Protein AF-A0A925TQD3-F1 (afdb_monomer)

Foldseek 3Di:
DDDDDDDDDDPDPPDDPPPPPPPDDDPPPDPPCPPFDKDWDAQACLLDDDPVCCVVLNPAQSVQNGDTDIAGADDQCPPLVHWAWDDWDDDLWKTKIWTQHPVRFIKMKIFLQTQFNLVVDDPVPSPHVVSSSRSSCSSNDRSCLLQVLQVVCVVLVAQDWHWGWYAHCDQVSNPVCSVRHRGTIIMTTDAAQDPDLVRGRVSDNGDDFQVVLVVVVVVDVPDDDPVSNVVSVVVSCVVSVPPPDDRD

Structure (mmCIF, N/CA/C/O backbone):
data_AF-A0A925TQD3-F1
#
_entry.id   AF-A0A925TQD3-F1
#
loop_
_atom_site.group_PDB
_atom_site.id
_atom_site.type_symbol
_atom_site.label_atom_id
_atom_site.label_alt_id
_atom_site.label_comp_id
_atom_site.label_asym_id
_atom_site.label_entity_id
_atom_site.label_seq_id
_atom_site.pdbx_PDB_ins_code
_atom_site.Cartn_x
_atom_site.Cartn_y
_atom_site.Cartn_z
_atom_site.occupancy
_atom_site.B_iso_or_equiv
_atom_site.auth_seq_id
_atom_site.auth_comp_id
_atom_site.auth_asym_id
_atom_site.auth_atom_id
_atom_site.pdbx_PDB_model_num
ATOM 1 N N . MET A 1 1 ? -72.327 -46.879 20.239 1.00 41.03 1 MET A N 1
ATOM 2 C CA . MET A 1 1 ? -71.526 -46.323 19.126 1.00 41.03 1 MET A CA 1
ATOM 3 C C . MET A 1 1 ? -71.110 -44.908 19.506 1.00 41.03 1 MET A C 1
ATOM 5 O O . MET A 1 1 ? -71.926 -44.002 19.420 1.00 41.03 1 MET A O 1
ATOM 9 N N . HIS A 1 2 ? -69.895 -44.740 20.031 1.00 32.59 2 HIS A N 1
ATOM 10 C CA . HIS A 1 2 ? -69.376 -43.447 20.485 1.00 32.59 2 HIS A CA 1
ATOM 11 C C . HIS A 1 2 ? -68.749 -42.716 19.293 1.00 32.59 2 HIS A C 1
ATOM 13 O O . HIS A 1 2 ? -67.758 -43.182 18.737 1.00 32.59 2 HIS A O 1
ATOM 19 N N . ARG A 1 3 ? -69.356 -41.604 18.867 1.00 33.25 3 ARG A N 1
ATOM 20 C CA . ARG A 1 3 ? -68.800 -40.716 17.840 1.00 33.25 3 ARG A CA 1
ATOM 21 C C . ARG A 1 3 ? -67.952 -39.647 18.527 1.00 33.25 3 ARG A C 1
ATOM 23 O O . ARG A 1 3 ? -68.485 -38.813 19.249 1.00 33.25 3 ARG A O 1
ATOM 30 N N . PHE A 1 4 ? -66.642 -39.706 18.304 1.00 29.48 4 PHE A N 1
ATOM 31 C CA . PHE A 1 4 ? -65.695 -38.652 18.658 1.00 29.48 4 PHE A CA 1
ATOM 32 C C . PHE A 1 4 ? -65.896 -37.448 17.730 1.00 29.48 4 PHE A C 1
ATOM 34 O O . PHE A 1 4 ? -65.895 -37.599 16.509 1.00 29.48 4 PHE A O 1
ATOM 41 N N . LEU A 1 5 ? -66.056 -36.260 18.313 1.00 28.20 5 LEU A N 1
ATOM 42 C CA . LEU A 1 5 ? -65.989 -34.981 17.612 1.00 28.20 5 LEU A CA 1
ATOM 43 C C . LEU A 1 5 ? -64.565 -34.437 17.799 1.00 28.20 5 LEU A C 1
ATOM 45 O O . LEU A 1 5 ? -64.197 -34.020 18.895 1.00 28.20 5 LEU A O 1
ATOM 49 N N . ILE A 1 6 ? -63.752 -34.492 16.745 1.00 32.09 6 ILE A N 1
ATOM 50 C CA . ILE A 1 6 ? -62.436 -33.845 16.688 1.00 32.09 6 ILE A CA 1
ATOM 51 C C . ILE A 1 6 ? -62.672 -32.413 16.205 1.00 32.09 6 ILE A C 1
ATOM 53 O O . ILE A 1 6 ? -63.078 -32.203 15.064 1.00 32.09 6 ILE A O 1
ATOM 57 N N . VAL A 1 7 ? -62.440 -31.430 17.075 1.00 31.30 7 VAL A N 1
ATOM 58 C CA . VAL A 1 7 ? -62.392 -30.016 16.686 1.00 31.30 7 VAL A CA 1
ATOM 59 C C . VAL A 1 7 ? -60.977 -29.721 16.199 1.00 31.30 7 VAL A C 1
ATOM 61 O O . VAL A 1 7 ? -60.029 -29.681 16.980 1.00 31.30 7 VAL A O 1
ATOM 64 N N . LEU A 1 8 ? -60.842 -29.561 14.884 1.00 29.77 8 LEU A N 1
ATOM 65 C CA . LEU A 1 8 ? -59.620 -29.133 14.216 1.00 29.77 8 LEU A CA 1
ATOM 66 C C . LEU A 1 8 ? -59.496 -27.608 14.376 1.00 29.77 8 LEU A C 1
ATOM 68 O O . LEU A 1 8 ? -60.266 -26.853 13.785 1.00 29.77 8 LEU A O 1
ATOM 72 N N . ALA A 1 9 ? -58.551 -27.147 15.195 1.00 30.27 9 ALA A N 1
ATOM 73 C CA . ALA A 1 9 ? -58.217 -25.731 15.295 1.00 30.27 9 ALA A CA 1
ATOM 74 C C . ALA A 1 9 ? -57.416 -25.305 14.050 1.00 30.27 9 ALA A C 1
ATOM 76 O O . ALA A 1 9 ? -56.210 -25.530 13.959 1.00 30.27 9 ALA A O 1
ATOM 77 N N . CYS A 1 10 ? -58.096 -24.702 13.074 1.00 29.98 10 CYS A N 1
ATOM 78 C CA . CYS A 1 10 ? -57.466 -23.976 11.973 1.00 29.98 10 CYS A CA 1
ATOM 79 C C . CYS A 1 10 ? -56.829 -22.684 12.510 1.00 29.98 10 CYS A C 1
ATOM 81 O O . CYS A 1 10 ? -57.502 -21.661 12.619 1.00 29.98 10 CYS A O 1
ATOM 83 N N . LEU A 1 11 ? -55.528 -22.710 12.819 1.00 31.97 11 LEU A N 1
ATOM 84 C CA . LEU A 1 11 ? -54.735 -21.482 12.900 1.00 31.97 11 LEU A CA 1
ATOM 85 C C . LEU A 1 11 ? -54.413 -21.029 11.472 1.00 31.97 11 LEU A C 1
ATOM 87 O O . LEU A 1 11 ? -53.533 -21.569 10.804 1.00 31.97 11 LEU A O 1
ATOM 91 N N . THR A 1 12 ? -55.152 -20.038 10.989 1.00 32.41 12 THR A N 1
ATOM 92 C CA . THR A 1 12 ? -54.802 -19.303 9.776 1.00 32.41 12 THR A CA 1
ATOM 93 C C . THR A 1 12 ? -53.569 -18.448 10.062 1.00 32.41 12 THR A C 1
ATOM 95 O O . THR A 1 12 ? -53.653 -17.475 10.812 1.00 32.41 12 THR A O 1
ATOM 98 N N . LEU A 1 13 ? -52.425 -18.800 9.468 1.00 34.88 13 LEU A N 1
ATOM 99 C CA . LEU A 1 13 ? -51.262 -17.917 9.384 1.00 34.88 13 LEU A CA 1
ATOM 100 C C . LEU A 1 13 ? -51.612 -16.720 8.491 1.00 34.88 13 LEU A C 1
ATOM 102 O O . LEU A 1 13 ? -51.488 -16.775 7.270 1.00 34.88 13 LEU A O 1
ATOM 106 N N . THR A 1 14 ? -52.054 -15.625 9.099 1.00 35.84 14 THR A N 1
ATOM 107 C CA . THR A 1 14 ? -52.040 -14.310 8.461 1.00 35.84 14 THR A CA 1
ATOM 108 C C . THR A 1 14 ? -50.610 -13.784 8.513 1.00 35.84 14 THR A C 1
ATOM 110 O O . THR A 1 14 ? -50.136 -13.356 9.565 1.00 35.84 14 THR A O 1
ATOM 113 N N . SER A 1 15 ? -49.899 -13.842 7.388 1.00 36.47 15 SER A N 1
ATOM 114 C CA . SER A 1 15 ? -48.606 -13.182 7.225 1.00 36.47 15 SER A CA 1
ATOM 115 C C . SER A 1 15 ? -48.807 -11.665 7.248 1.00 36.47 15 SER A C 1
ATOM 117 O O . SER A 1 15 ? -49.225 -11.071 6.253 1.00 36.47 15 SER A O 1
ATOM 119 N N . ALA A 1 16 ? -48.527 -11.035 8.387 1.00 39.31 16 ALA A N 1
ATOM 120 C CA . ALA A 1 16 ? -48.301 -9.598 8.439 1.00 39.31 16 ALA A CA 1
ATOM 121 C C . ALA A 1 16 ? -46.965 -9.286 7.736 1.00 39.31 16 ALA A C 1
ATOM 123 O O . ALA A 1 16 ? -45.987 -10.005 7.964 1.00 39.31 16 ALA A O 1
ATOM 124 N N . PRO A 1 17 ? -46.878 -8.241 6.897 1.00 39.38 17 PRO A N 1
ATOM 125 C CA . PRO A 1 17 ? -45.596 -7.808 6.377 1.00 39.38 17 PRO A CA 1
ATOM 126 C C . PRO A 1 17 ? -44.823 -7.184 7.540 1.00 39.38 17 PRO A C 1
ATOM 128 O O . PRO A 1 17 ? -45.215 -6.152 8.085 1.00 39.38 17 PRO A O 1
ATOM 131 N N . ALA A 1 18 ? -43.734 -7.831 7.950 1.00 38.41 18 ALA A N 1
ATOM 132 C CA . ALA A 1 18 ? -42.758 -7.212 8.827 1.00 38.41 18 ALA A CA 1
ATOM 133 C C . ALA A 1 18 ? -42.147 -6.033 8.062 1.00 38.41 18 ALA A C 1
ATOM 135 O O . ALA A 1 18 ? -41.359 -6.214 7.134 1.00 38.41 18 ALA A O 1
ATOM 136 N N . ALA A 1 19 ? -42.566 -4.823 8.425 1.00 37.66 19 ALA A N 1
ATOM 137 C CA . ALA A 1 19 ? -41.913 -3.596 8.018 1.00 37.66 19 ALA A CA 1
ATOM 138 C C . ALA A 1 19 ? -40.484 -3.622 8.575 1.00 37.66 19 ALA A C 1
ATOM 140 O O . ALA A 1 19 ? -40.241 -3.286 9.733 1.00 37.66 19 ALA A O 1
ATOM 141 N N . ALA A 1 20 ? -39.539 -4.072 7.752 1.00 37.47 20 ALA A N 1
ATOM 142 C CA . ALA A 1 20 ? -38.129 -3.859 7.996 1.00 37.47 20 ALA A CA 1
ATOM 143 C C . ALA A 1 20 ? -37.886 -2.348 7.913 1.00 37.47 20 ALA A C 1
ATOM 145 O O . ALA A 1 20 ? -37.928 -1.754 6.836 1.00 37.47 20 ALA A O 1
ATOM 146 N N . GLN A 1 21 ? -37.669 -1.717 9.065 1.00 36.75 21 GLN A N 1
ATOM 147 C CA . GLN A 1 21 ? -37.045 -0.404 9.125 1.00 36.75 21 GLN A CA 1
ATOM 148 C C . GLN A 1 21 ? -35.608 -0.568 8.625 1.00 36.75 21 GLN A C 1
ATOM 150 O O . GLN A 1 21 ? -34.691 -0.877 9.382 1.00 36.75 21 GLN A O 1
ATOM 155 N N 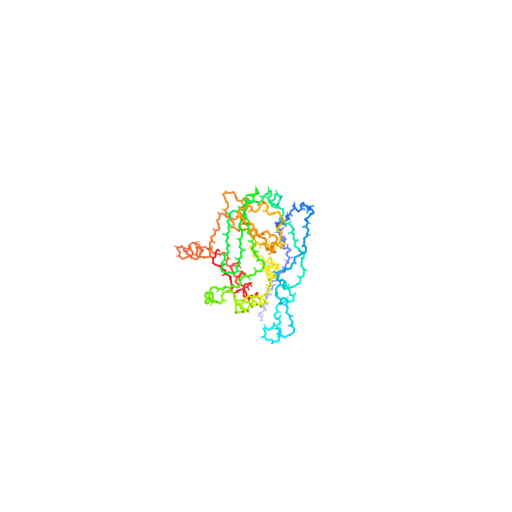. SER A 1 22 ? -35.421 -0.413 7.317 1.00 37.16 22 SER A N 1
ATOM 156 C CA . SER A 1 22 ? -34.110 -0.192 6.725 1.00 37.16 22 SER A CA 1
ATOM 157 C C . SER A 1 22 ? -33.621 1.170 7.204 1.00 37.16 22 SER A C 1
ATOM 159 O O . SER A 1 22 ? -33.984 2.204 6.648 1.00 37.16 22 SER A O 1
ATOM 161 N N . GLY A 1 23 ? -32.832 1.170 8.279 1.00 34.69 23 GLY A N 1
ATOM 162 C CA . GLY A 1 23 ? -32.044 2.325 8.675 1.00 34.69 23 GLY A CA 1
ATOM 163 C C . GLY A 1 23 ? -31.122 2.698 7.521 1.00 34.69 23 GLY A C 1
ATOM 164 O O . GLY A 1 23 ? -30.178 1.976 7.209 1.00 34.69 23 GLY A O 1
ATOM 165 N N . SER A 1 24 ? -31.431 3.810 6.859 1.00 39.53 24 SER A N 1
ATOM 166 C CA . SER A 1 24 ? -30.547 4.465 5.910 1.00 39.53 24 SER A CA 1
ATOM 167 C C . SER A 1 24 ? -29.349 5.023 6.676 1.00 39.53 24 SER A C 1
ATOM 169 O O . SER A 1 24 ? -29.391 6.137 7.196 1.00 39.53 24 SER A O 1
ATOM 171 N N . ILE A 1 25 ? -28.279 4.245 6.767 1.00 43.25 25 ILE A N 1
ATOM 172 C CA . ILE A 1 25 ? -26.958 4.766 7.098 1.00 43.25 25 ILE A CA 1
ATOM 173 C C . ILE A 1 25 ? -26.077 4.479 5.886 1.00 43.25 25 ILE A C 1
ATOM 175 O O . ILE A 1 25 ? -26.132 3.391 5.317 1.00 43.25 25 ILE A O 1
ATOM 179 N N . LEU A 1 26 ? -25.293 5.489 5.502 1.00 42.78 26 LEU A N 1
ATOM 180 C CA . LEU A 1 26 ? -24.418 5.581 4.324 1.00 42.78 26 LEU A CA 1
ATOM 181 C C . LEU A 1 26 ? -25.066 6.155 3.054 1.00 42.78 26 LEU A C 1
ATOM 183 O O . LEU A 1 26 ? -24.879 5.660 1.946 1.00 42.78 26 LEU A O 1
ATOM 187 N N . GLN A 1 27 ? -25.743 7.291 3.209 1.00 34.47 27 GLN A N 1
ATOM 188 C CA . GLN A 1 27 ? -25.719 8.325 2.177 1.00 34.47 27 GLN A CA 1
ATOM 189 C C . GLN A 1 27 ? -24.569 9.283 2.518 1.00 34.47 27 GLN A C 1
ATOM 191 O O . GLN A 1 27 ? -24.777 10.321 3.141 1.00 34.47 27 GLN A O 1
ATOM 196 N N . ASP A 1 28 ? -23.343 8.900 2.152 1.00 37.66 28 ASP A N 1
ATOM 197 C CA . ASP A 1 28 ? -22.184 9.801 2.134 1.00 37.66 28 ASP A CA 1
ATOM 198 C C . ASP A 1 28 ? -22.422 10.870 1.054 1.00 37.66 28 ASP A C 1
ATOM 200 O O . ASP A 1 28 ? -22.061 10.741 -0.118 1.00 37.66 28 ASP A O 1
ATOM 204 N N . SER A 1 29 ? -23.190 11.884 1.441 1.00 44.34 29 SER A N 1
ATOM 205 C CA . SER A 1 29 ? -23.637 12.980 0.594 1.00 44.34 29 SER A CA 1
ATOM 206 C C . SER A 1 29 ? -22.698 14.166 0.762 1.00 44.34 29 SER A C 1
ATOM 208 O O . SER A 1 29 ? -23.111 15.213 1.242 1.00 44.34 29 SER A O 1
ATOM 210 N N . SER A 1 30 ? -21.441 14.024 0.340 1.00 40.25 30 SER A N 1
ATOM 211 C CA . SER A 1 30 ? -20.632 15.165 -0.110 1.00 40.25 30 SER A CA 1
ATOM 212 C C . SER A 1 30 ? -19.412 14.724 -0.917 1.00 40.25 30 SER A C 1
ATOM 214 O O . SER A 1 30 ? -18.282 15.116 -0.633 1.00 40.25 30 SER A O 1
ATOM 216 N N . ARG A 1 31 ? -19.621 13.981 -2.010 1.00 45.53 31 ARG A N 1
ATOM 217 C CA . ARG A 1 31 ? -18.653 14.009 -3.115 1.00 45.53 31 ARG A CA 1
ATOM 218 C C . ARG A 1 31 ? -18.817 15.343 -3.844 1.00 45.53 31 ARG A C 1
ATOM 220 O O . ARG A 1 31 ? -19.423 15.413 -4.910 1.00 45.53 31 ARG A O 1
ATOM 227 N N . ALA A 1 32 ? -18.316 16.422 -3.240 1.00 37.25 32 ALA A N 1
ATOM 228 C CA . ALA A 1 32 ? -18.041 17.643 -3.978 1.00 37.25 32 ALA A CA 1
ATOM 229 C C . ALA A 1 32 ? -17.075 17.248 -5.099 1.00 37.25 32 ALA A C 1
ATOM 231 O O . ALA A 1 32 ? -15.952 16.818 -4.841 1.00 37.25 32 ALA A O 1
ATOM 232 N N . ALA A 1 33 ? -17.555 17.291 -6.339 1.00 41.75 33 ALA A N 1
ATOM 233 C CA . ALA A 1 33 ? -16.787 16.931 -7.518 1.00 41.75 33 ALA A CA 1
ATOM 234 C C . ALA A 1 33 ? -15.706 17.993 -7.771 1.00 41.75 33 ALA A C 1
ATOM 236 O O . ALA A 1 33 ? -15.807 18.811 -8.684 1.00 41.75 33 ALA A O 1
ATOM 237 N N . VAL A 1 34 ? -14.651 17.984 -6.956 1.00 48.88 34 VAL A N 1
ATOM 238 C CA . VAL A 1 34 ? -13.354 18.496 -7.381 1.00 48.88 34 VAL A CA 1
ATOM 239 C C . VAL A 1 34 ? -12.984 17.632 -8.576 1.00 48.88 34 VAL A C 1
ATOM 241 O O . VAL A 1 34 ? -12.905 16.411 -8.460 1.00 48.88 34 VAL A O 1
ATOM 244 N N . ARG A 1 35 ? -12.857 18.247 -9.753 1.00 50.16 35 ARG A N 1
ATOM 245 C CA . ARG A 1 35 ? -12.412 17.565 -10.967 1.00 50.16 35 ARG A CA 1
ATOM 246 C C . ARG A 1 35 ? -10.996 17.057 -10.695 1.00 50.16 35 ARG A C 1
ATOM 248 O O . ARG A 1 35 ? -10.041 17.815 -10.856 1.00 50.16 35 ARG A O 1
ATOM 255 N N . SER A 1 36 ? -10.877 15.821 -10.208 1.00 63.78 36 SER A N 1
ATOM 256 C CA . SER A 1 36 ? -9.586 15.213 -9.927 1.00 63.78 36 SER A CA 1
ATOM 257 C C . SER A 1 36 ? -8.829 15.159 -11.246 1.00 63.78 36 SER A C 1
ATOM 259 O O . SER A 1 36 ? -9.327 14.680 -12.269 1.00 63.78 36 SER A O 1
ATOM 261 N N . LYS A 1 37 ? -7.646 15.776 -11.268 1.00 88.75 37 LYS A N 1
ATOM 262 C CA . LYS A 1 37 ? -6.740 15.604 -12.398 1.00 88.75 37 LYS A CA 1
ATOM 263 C C . LYS A 1 37 ? -6.348 14.135 -12.394 1.00 88.75 37 LYS A C 1
ATOM 265 O O . LYS A 1 37 ? -5.978 13.614 -11.350 1.00 88.75 37 LYS A O 1
ATOM 270 N N . THR A 1 38 ? -6.446 13.473 -13.534 1.00 93.38 38 THR A N 1
ATOM 271 C CA . THR A 1 38 ? -5.979 12.095 -13.688 1.00 93.38 38 THR A CA 1
ATOM 272 C C . THR A 1 38 ? -4.679 12.085 -14.473 1.00 93.38 38 THR A C 1
ATOM 274 O O . THR A 1 38 ? -4.498 12.903 -15.377 1.00 93.38 38 THR A O 1
ATOM 277 N N . ALA A 1 39 ? -3.803 11.141 -14.161 1.00 94.00 39 ALA A N 1
ATOM 278 C CA . ALA A 1 39 ? -2.602 10.853 -14.927 1.00 94.00 39 ALA A CA 1
ATOM 279 C C . ALA A 1 39 ? -2.592 9.377 -15.319 1.00 94.00 39 ALA A C 1
ATOM 281 O O . ALA A 1 39 ? -3.045 8.518 -14.563 1.00 94.00 39 ALA A O 1
ATOM 282 N N . THR A 1 40 ? -2.069 9.089 -16.505 1.00 95.06 40 THR A N 1
ATOM 283 C CA . THR A 1 40 ? -1.850 7.712 -16.935 1.00 95.06 40 THR A CA 1
ATOM 284 C C . THR A 1 40 ? -0.565 7.203 -16.302 1.00 95.06 40 THR A C 1
ATOM 286 O O . THR A 1 40 ? 0.494 7.800 -16.486 1.00 95.06 40 THR A O 1
ATOM 289 N N . VAL A 1 41 ? -0.666 6.106 -15.560 1.00 93.12 41 VAL A N 1
ATOM 290 C CA . VAL A 1 41 ? 0.460 5.448 -14.897 1.00 93.12 41 VAL A CA 1
ATOM 291 C C . VAL A 1 41 ? 0.534 3.986 -15.317 1.00 93.12 41 VAL A C 1
ATOM 293 O O . VAL A 1 41 ? -0.474 3.381 -15.677 1.00 93.12 41 VAL A O 1
ATOM 296 N N . VAL A 1 42 ? 1.731 3.416 -15.257 1.00 93.94 42 VAL A N 1
ATOM 297 C CA . VAL A 1 42 ? 1.976 1.987 -15.478 1.00 93.94 42 VAL A CA 1
ATOM 298 C C . VAL A 1 42 ? 2.527 1.430 -14.174 1.00 93.94 42 VAL A C 1
ATOM 300 O O . VAL A 1 42 ? 3.440 2.025 -13.609 1.00 93.94 42 VAL A O 1
ATOM 303 N N . ALA A 1 43 ? 1.940 0.343 -13.667 1.00 91.94 43 ALA A N 1
ATOM 304 C CA . ALA A 1 43 ? 2.286 -0.186 -12.348 1.00 91.94 43 ALA A CA 1
ATOM 305 C C . ALA A 1 43 ? 3.719 -0.733 -12.297 1.00 91.94 43 ALA A C 1
ATOM 307 O O . ALA A 1 43 ? 4.389 -0.519 -11.298 1.00 91.94 43 ALA A O 1
ATOM 308 N N . GLY A 1 44 ? 4.179 -1.388 -13.366 1.00 91.50 44 GLY A N 1
ATOM 309 C CA . GLY A 1 44 ? 5.558 -1.855 -13.496 1.00 91.50 44 GLY A CA 1
ATOM 310 C C . GLY A 1 44 ? 5.912 -2.093 -14.961 1.00 91.50 44 GLY A C 1
ATOM 311 O O . GLY A 1 44 ? 5.705 -3.179 -15.506 1.00 91.50 44 GLY A O 1
ATOM 312 N N . ALA A 1 45 ? 6.392 -1.041 -15.622 1.00 91.44 45 ALA A N 1
ATOM 313 C CA . ALA A 1 45 ? 6.780 -1.080 -17.032 1.00 91.44 45 ALA A CA 1
ATOM 314 C C . ALA A 1 45 ? 7.955 -2.047 -17.282 1.00 91.44 45 ALA A C 1
ATOM 316 O O . ALA A 1 45 ? 8.046 -2.664 -18.339 1.00 91.44 45 ALA A O 1
ATOM 317 N N . GLU A 1 46 ? 8.813 -2.235 -16.282 1.00 90.25 46 GLU A N 1
ATOM 318 C CA . GLU A 1 46 ? 9.948 -3.158 -16.263 1.00 90.25 46 GLU A CA 1
ATOM 319 C C . GLU A 1 46 ? 9.563 -4.636 -16.440 1.00 90.25 46 GLU A C 1
ATOM 321 O O . GLU A 1 46 ? 10.405 -5.454 -16.818 1.00 90.25 46 GLU A O 1
ATOM 326 N N . TYR A 1 47 ? 8.295 -4.996 -16.209 1.00 94.06 47 TYR A N 1
ATOM 327 C CA . TYR A 1 47 ? 7.819 -6.370 -16.367 1.00 94.06 47 TYR A CA 1
ATOM 328 C C . TYR A 1 47 ? 7.480 -6.741 -17.814 1.00 94.06 47 TYR A C 1
ATOM 330 O O . TYR A 1 47 ? 7.143 -7.906 -18.072 1.00 94.06 47 TYR A O 1
ATOM 338 N N . GLU A 1 48 ? 7.600 -5.797 -18.757 1.00 94.50 48 GLU A N 1
ATOM 339 C CA . GLU A 1 48 ? 7.524 -6.084 -20.187 1.00 94.50 48 GLU A CA 1
ATOM 340 C C . GLU A 1 48 ? 8.518 -7.198 -20.554 1.00 94.50 48 GLU A C 1
ATOM 342 O O . GLU A 1 48 ? 9.682 -7.219 -20.143 1.00 94.50 48 GLU A O 1
ATOM 347 N N . ALA A 1 49 ? 8.032 -8.196 -21.290 1.00 94.50 49 ALA A N 1
ATOM 348 C CA . ALA A 1 49 ? 8.785 -9.413 -21.543 1.00 94.50 49 ALA A CA 1
ATOM 349 C C . ALA A 1 49 ? 8.567 -9.920 -22.963 1.00 94.50 49 ALA A C 1
ATOM 351 O O . ALA A 1 49 ? 7.433 -10.094 -23.413 1.00 94.50 49 ALA A O 1
ATOM 352 N N . SER A 1 50 ? 9.670 -10.250 -23.634 1.00 94.62 50 SER A N 1
ATOM 353 C CA . SER A 1 50 ? 9.642 -10.966 -24.906 1.00 94.62 50 SER A CA 1
ATOM 354 C C . SER A 1 50 ? 9.120 -12.396 -24.732 1.00 94.62 50 SER A C 1
ATOM 356 O O . SER A 1 50 ? 9.112 -12.951 -23.631 1.00 94.62 50 SER A O 1
ATOM 358 N N . TRP A 1 51 ? 8.734 -13.032 -25.839 1.00 95.38 51 TRP A N 1
ATOM 359 C CA . TRP A 1 51 ? 8.253 -14.416 -25.832 1.00 95.38 51 TRP A CA 1
ATOM 360 C C . TRP A 1 51 ? 9.277 -15.404 -25.245 1.00 95.38 51 TRP A C 1
ATOM 362 O O . TRP A 1 51 ? 8.884 -16.350 -24.572 1.00 95.38 51 TRP A O 1
ATOM 372 N N . LEU A 1 52 ? 10.583 -15.166 -25.442 1.00 95.25 52 LEU A N 1
ATOM 373 C CA . LEU A 1 52 ? 11.647 -15.983 -24.848 1.00 95.25 52 LEU A CA 1
ATOM 374 C C . LEU A 1 52 ? 11.660 -15.848 -23.324 1.00 95.25 52 LEU A C 1
ATOM 376 O O . LEU A 1 52 ? 11.699 -16.854 -22.622 1.00 95.25 52 LEU A O 1
ATOM 380 N N . LYS A 1 53 ? 11.579 -14.617 -22.803 1.00 93.56 53 LYS A N 1
ATOM 381 C CA . LYS A 1 53 ? 11.527 -14.375 -21.354 1.00 93.56 53 LYS A CA 1
ATOM 382 C C . LYS A 1 53 ? 10.283 -15.027 -20.743 1.00 93.56 53 LYS A C 1
ATOM 384 O O . LYS A 1 53 ? 10.396 -15.688 -19.720 1.00 93.56 53 LYS A O 1
ATOM 389 N N . GLN A 1 54 ? 9.131 -14.935 -21.408 1.00 94.06 54 GLN A N 1
ATOM 390 C CA . GLN A 1 54 ? 7.898 -15.593 -20.961 1.00 94.06 54 GLN A CA 1
ATOM 391 C C . GLN A 1 54 ? 7.953 -17.126 -21.059 1.00 94.06 54 GLN A C 1
ATOM 393 O O . GLN A 1 54 ? 7.333 -17.803 -20.243 1.00 94.06 54 GLN A O 1
ATOM 398 N N . LEU A 1 55 ? 8.693 -17.689 -22.021 1.00 95.38 55 LEU A N 1
ATOM 399 C CA . LEU A 1 55 ? 8.878 -19.138 -22.136 1.00 95.38 55 LEU A CA 1
ATOM 400 C C . LEU A 1 55 ? 9.661 -19.704 -20.943 1.00 95.38 55 LEU A C 1
ATOM 402 O O . LEU A 1 55 ? 9.309 -20.767 -20.440 1.00 95.38 55 LEU A O 1
ATOM 406 N N . PHE A 1 56 ? 10.702 -19.000 -20.487 1.00 94.31 56 PHE A N 1
ATOM 407 C CA . PHE A 1 56 ? 11.549 -19.461 -19.382 1.00 94.31 56 PHE A CA 1
ATOM 408 C C . PHE A 1 56 ? 11.051 -19.030 -17.997 1.00 94.31 56 PHE A C 1
ATOM 410 O O . PHE A 1 56 ? 11.151 -19.810 -17.055 1.00 94.31 56 PHE A O 1
ATOM 417 N N . LEU A 1 57 ? 10.520 -17.811 -17.867 1.00 93.62 57 LEU A N 1
ATOM 418 C CA . LEU A 1 57 ? 10.108 -17.208 -16.591 1.00 93.62 57 LEU A CA 1
ATOM 419 C C . LEU A 1 57 ? 8.590 -17.082 -16.441 1.00 93.62 57 LEU A C 1
ATOM 421 O O . LEU A 1 57 ? 8.133 -16.473 -15.488 1.00 93.62 57 LEU A O 1
ATOM 425 N N . GLY A 1 58 ? 7.801 -17.612 -17.375 1.00 94.56 58 GLY A N 1
ATOM 426 C CA . GLY A 1 58 ? 6.342 -17.564 -17.324 1.00 94.56 58 GLY A CA 1
ATOM 427 C C . GLY A 1 58 ? 5.722 -16.248 -17.812 1.00 94.56 58 GLY A C 1
ATOM 428 O O . GLY A 1 58 ? 6.298 -15.156 -17.733 1.00 94.56 58 GLY A O 1
ATOM 429 N N . ALA A 1 59 ? 4.493 -16.359 -18.325 1.00 93.69 59 ALA A N 1
ATOM 430 C CA . ALA A 1 59 ? 3.702 -15.213 -18.779 1.00 93.69 59 ALA A CA 1
ATOM 431 C C . ALA A 1 59 ? 3.167 -14.365 -17.608 1.00 93.69 59 ALA A C 1
ATOM 433 O O . ALA A 1 59 ? 3.174 -13.138 -17.688 1.00 93.69 59 ALA A O 1
ATOM 434 N N . HIS A 1 60 ? 2.753 -15.022 -16.517 1.00 95.38 60 HIS A N 1
ATOM 435 C CA . HIS A 1 60 ? 2.262 -14.402 -15.278 1.00 95.38 60 HIS A CA 1
ATOM 436 C C . HIS A 1 60 ? 1.251 -13.258 -15.514 1.00 95.38 60 HIS A C 1
ATOM 438 O O . HIS A 1 60 ? 0.461 -13.325 -16.454 1.00 95.38 60 HIS A O 1
ATOM 444 N N . TRP A 1 61 ? 1.233 -12.230 -14.659 1.00 94.44 61 TRP A N 1
ATOM 445 C CA . TRP A 1 61 ? 0.335 -11.073 -14.774 1.00 94.44 61 TRP A CA 1
ATOM 446 C C . TRP A 1 61 ? 0.993 -9.883 -15.474 1.00 94.44 61 TRP A C 1
ATOM 448 O O . TRP A 1 61 ? 0.560 -8.743 -15.301 1.00 94.44 61 TRP A O 1
ATOM 458 N N . ARG A 1 62 ? 2.058 -10.116 -16.251 1.00 94.69 62 ARG A N 1
ATOM 459 C CA . ARG A 1 62 ? 2.859 -9.053 -16.881 1.00 94.69 62 ARG A CA 1
ATOM 460 C C . ARG A 1 62 ? 2.008 -8.086 -17.693 1.00 94.69 62 ARG A C 1
ATOM 462 O O . ARG A 1 62 ? 2.229 -6.887 -17.634 1.00 94.69 62 ARG A O 1
ATOM 469 N N . ASN A 1 63 ? 0.989 -8.602 -18.379 1.00 94.50 63 ASN A N 1
ATOM 470 C CA . ASN A 1 63 ? 0.029 -7.785 -19.111 1.00 94.50 63 ASN A CA 1
ATOM 471 C C . ASN A 1 63 ? -0.665 -6.747 -18.214 1.00 94.50 63 ASN A C 1
ATOM 473 O O . ASN A 1 63 ? -0.795 -5.600 -18.625 1.00 94.50 63 ASN A O 1
ATOM 477 N N . LEU A 1 64 ? -1.088 -7.113 -16.999 1.00 94.00 64 LEU A N 1
ATOM 478 C CA . LEU A 1 64 ? -1.686 -6.168 -16.053 1.00 94.00 64 LEU A CA 1
ATOM 479 C C . LEU A 1 64 ? -0.654 -5.179 -15.514 1.00 94.00 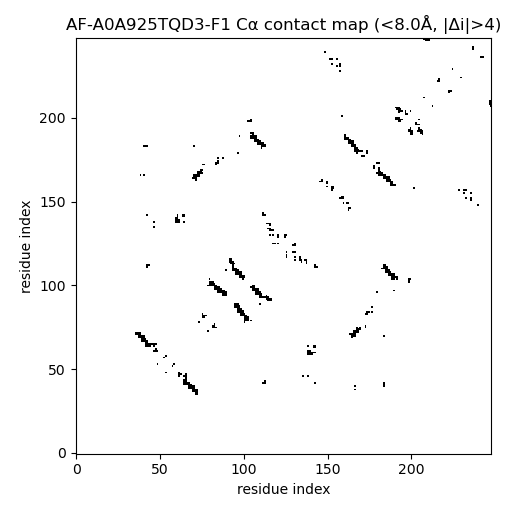64 LEU A C 1
ATOM 481 O O . LEU A 1 64 ? -0.969 -4.003 -15.373 1.00 94.00 64 LEU A O 1
ATOM 485 N N . TRP A 1 65 ? 0.570 -5.638 -15.254 1.00 94.75 65 TRP A N 1
ATOM 486 C CA . TRP A 1 65 ? 1.666 -4.784 -14.795 1.00 94.75 65 TRP A CA 1
ATOM 487 C C . TRP A 1 65 ? 2.039 -3.693 -15.804 1.00 94.75 65 TRP A C 1
ATOM 489 O O . TRP A 1 65 ? 2.290 -2.552 -15.411 1.00 94.75 65 TRP A O 1
ATOM 499 N N . THR A 1 66 ? 2.010 -4.023 -17.097 1.00 95.00 66 THR A N 1
ATOM 500 C CA . THR A 1 66 ? 2.337 -3.101 -18.192 1.00 95.00 66 THR A CA 1
ATOM 501 C C . THR A 1 66 ? 1.121 -2.356 -18.749 1.00 95.00 66 THR A C 1
ATOM 503 O O . THR A 1 66 ? 1.277 -1.529 -19.644 1.00 95.00 66 THR A O 1
ATOM 506 N N . THR A 1 67 ? -0.098 -2.639 -18.272 1.00 95.06 67 THR A N 1
ATOM 507 C CA . THR A 1 67 ? -1.309 -1.951 -18.745 1.00 95.06 67 THR A CA 1
ATOM 508 C C . THR A 1 67 ? -1.343 -0.524 -18.192 1.00 95.06 67 THR A C 1
ATOM 510 O O . THR A 1 67 ? -1.344 -0.351 -16.971 1.00 95.06 67 THR A O 1
ATOM 513 N N . PRO A 1 68 ? -1.425 0.513 -19.047 1.00 94.81 68 PRO A N 1
ATOM 514 C CA . PRO A 1 68 ? -1.620 1.878 -18.581 1.00 94.81 68 PRO A CA 1
ATOM 515 C C . PRO A 1 68 ? -2.991 2.035 -17.916 1.00 94.81 68 PRO A C 1
ATOM 517 O O . PRO A 1 68 ? -4.022 1.704 -18.506 1.00 94.81 68 PRO A O 1
ATOM 520 N N . VAL A 1 69 ? -3.011 2.572 -16.699 1.00 92.25 69 VAL A N 1
ATOM 521 C CA . VAL A 1 69 ? -4.230 2.838 -15.926 1.00 92.25 69 VAL A CA 1
ATOM 522 C C . VAL A 1 69 ? -4.319 4.312 -15.555 1.00 92.25 69 VAL A C 1
ATOM 524 O O . VAL A 1 69 ? -3.310 4.999 -15.408 1.00 92.25 69 VAL A O 1
ATOM 527 N N . GLN A 1 70 ? -5.543 4.813 -15.403 1.00 94.12 70 GLN A N 1
ATOM 528 C CA . GLN A 1 70 ? -5.762 6.174 -14.924 1.00 94.12 70 GLN A CA 1
ATOM 529 C C . GLN A 1 70 ? -5.678 6.197 -13.398 1.00 94.12 70 GLN A C 1
ATOM 531 O O . GLN A 1 70 ? -6.473 5.546 -12.722 1.00 94.12 70 GLN A O 1
ATOM 536 N N . ALA A 1 71 ? -4.731 6.967 -12.876 1.00 94.75 71 ALA A N 1
ATOM 537 C CA . ALA A 1 71 ? -4.580 7.265 -11.459 1.00 94.75 71 ALA A CA 1
ATOM 538 C C . ALA A 1 71 ? -5.041 8.692 -11.167 1.00 94.75 71 ALA A C 1
ATOM 540 O O . ALA A 1 71 ? -4.872 9.594 -11.994 1.00 94.75 71 ALA A O 1
ATOM 541 N N . GLU A 1 72 ? -5.590 8.921 -9.978 1.00 95.50 72 GLU A N 1
ATOM 542 C CA . GLU A 1 72 ? -5.857 10.281 -9.519 1.00 95.50 72 GLU A CA 1
ATOM 543 C C . GLU A 1 72 ? -4.539 10.970 -9.147 1.00 95.50 72 GLU A C 1
ATOM 545 O O . GLU A 1 72 ? -3.683 10.410 -8.462 1.00 95.50 72 GLU A O 1
ATOM 550 N N . VAL A 1 73 ? -4.354 12.207 -9.595 1.00 96.50 73 VAL A N 1
ATOM 551 C CA . VAL A 1 73 ? -3.238 13.033 -9.142 1.00 96.50 73 VAL A CA 1
ATOM 552 C C . VAL A 1 73 ? -3.585 13.539 -7.747 1.00 96.50 73 VAL A C 1
ATOM 554 O O . VAL A 1 73 ? -4.470 14.382 -7.588 1.00 96.50 73 VAL A O 1
ATOM 557 N N . LEU A 1 74 ? -2.889 13.015 -6.742 1.00 96.06 74 LEU A N 1
ATOM 558 C CA . LEU A 1 74 ? -3.083 13.376 -5.346 1.00 96.06 74 LEU A CA 1
ATOM 559 C C . LEU A 1 74 ? -2.466 14.750 -5.079 1.00 96.06 74 LEU A C 1
ATOM 561 O O . LEU A 1 74 ? -1.245 14.906 -5.014 1.00 96.06 74 LEU A O 1
ATOM 565 N N . ASP A 1 75 ? -3.328 15.749 -4.914 1.00 94.50 75 ASP A N 1
ATOM 566 C CA . ASP A 1 75 ? -2.933 17.082 -4.474 1.00 94.50 75 ASP A CA 1
ATOM 567 C C . ASP A 1 75 ? -2.903 17.129 -2.941 1.00 94.50 75 ASP A C 1
ATOM 569 O O . ASP A 1 75 ? -3.941 17.236 -2.280 1.00 94.50 75 ASP A O 1
ATOM 573 N N . LEU A 1 76 ? -1.689 17.071 -2.388 1.00 95.31 76 LEU A N 1
ATOM 574 C CA . LEU A 1 76 ? -1.441 17.081 -0.946 1.00 95.31 76 LEU A CA 1
ATOM 575 C C . LEU A 1 76 ? -1.967 18.340 -0.245 1.00 95.31 76 LEU A C 1
ATO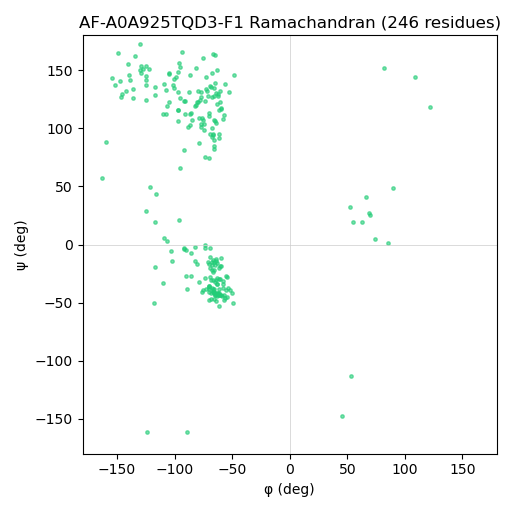M 577 O O . LEU A 1 76 ? -2.135 18.321 0.964 1.00 95.31 76 LEU A O 1
ATOM 581 N N . ARG A 1 77 ? -2.244 19.440 -0.951 1.00 93.81 77 ARG A N 1
ATOM 582 C CA . ARG A 1 77 ? -2.737 20.679 -0.324 1.00 93.81 77 ARG A CA 1
ATOM 583 C C . ARG A 1 77 ? -4.248 20.677 -0.153 1.00 93.81 77 ARG A C 1
ATOM 585 O O . ARG A 1 77 ? -4.756 21.374 0.717 1.00 93.81 77 ARG A O 1
ATOM 592 N N . THR A 1 78 ? -4.960 19.938 -1.001 1.00 93.31 78 THR A N 1
ATOM 593 C CA . THR A 1 78 ? -6.430 19.980 -1.057 1.00 93.31 78 THR A CA 1
ATOM 594 C C . THR A 1 78 ? -7.087 18.704 -0.547 1.00 93.31 78 THR A C 1
ATOM 596 O O . THR A 1 78 ? -8.167 18.769 0.043 1.00 93.31 78 THR A O 1
ATOM 599 N N . PHE A 1 79 ? -6.454 17.545 -0.739 1.00 93.94 79 PHE A N 1
ATOM 600 C CA . PHE A 1 79 ? -7.010 16.274 -0.294 1.00 93.94 79 PHE A CA 1
ATOM 601 C C . PHE A 1 79 ? -7.083 16.225 1.237 1.00 93.94 79 PHE A C 1
ATOM 603 O O . PHE A 1 79 ? -6.124 16.603 1.905 1.00 93.94 79 PHE A O 1
ATOM 610 N N . ALA A 1 80 ? -8.214 15.771 1.791 1.00 92.88 80 ALA A N 1
ATOM 611 C CA . ALA A 1 80 ? -8.446 15.689 3.241 1.00 92.88 80 ALA A CA 1
ATOM 612 C C . ALA A 1 80 ? -8.174 17.011 4.001 1.00 92.88 80 ALA A C 1
ATOM 614 O O . ALA A 1 80 ? -7.710 17.011 5.141 1.00 92.88 80 ALA A O 1
ATOM 615 N N . GLY A 1 81 ? -8.411 18.157 3.344 1.00 92.44 81 GLY A N 1
ATOM 616 C CA . GLY A 1 81 ? -8.115 19.491 3.883 1.00 92.44 81 GLY A CA 1
ATOM 617 C C . GLY A 1 81 ? -6.623 19.858 3.910 1.00 92.44 81 GLY A C 1
ATOM 618 O O . GLY A 1 81 ? -6.269 20.917 4.422 1.00 92.44 81 GLY A O 1
ATOM 619 N N . GLY A 1 82 ? -5.763 18.999 3.363 1.00 94.81 82 GLY A N 1
ATOM 620 C CA . GLY A 1 82 ? -4.310 19.100 3.390 1.00 94.81 82 GLY A CA 1
ATOM 621 C C . GLY A 1 82 ? -3.697 17.864 4.048 1.00 94.81 82 GLY A C 1
ATOM 622 O O . GLY A 1 82 ? -3.944 17.599 5.220 1.00 94.81 82 GLY A O 1
ATOM 623 N N . LEU A 1 83 ? -2.886 17.121 3.300 1.00 96.12 83 LEU A N 1
ATOM 624 C CA . LEU A 1 83 ? -2.101 15.987 3.766 1.00 96.12 83 LEU A CA 1
ATOM 625 C C . LEU A 1 83 ? -0.680 16.427 4.116 1.00 96.12 83 LEU A C 1
ATOM 627 O O . LEU A 1 83 ? 0.048 16.966 3.282 1.00 96.12 83 LEU A O 1
ATOM 631 N N . VAL A 1 84 ? -0.257 16.107 5.334 1.00 96.31 84 VAL A N 1
ATOM 632 C CA . VAL A 1 84 ? 1.120 16.282 5.796 1.00 96.31 84 VAL A CA 1
ATOM 633 C C . VAL A 1 84 ? 1.786 14.909 5.880 1.00 96.31 84 VAL A C 1
ATOM 635 O O . VAL A 1 84 ? 1.303 14.071 6.645 1.00 96.31 84 VAL A O 1
ATOM 638 N N . PRO A 1 85 ? 2.872 14.646 5.130 1.00 96.38 85 PRO A N 1
ATOM 639 C CA . PRO A 1 85 ? 3.650 13.418 5.276 1.00 96.38 85 PRO A CA 1
ATOM 640 C C . PRO A 1 85 ? 4.236 13.311 6.689 1.00 96.38 85 PRO A C 1
ATOM 642 O O . PRO A 1 85 ? 4.831 14.272 7.179 1.00 96.38 85 PRO A O 1
ATOM 645 N N . THR A 1 86 ? 4.099 12.158 7.339 1.00 95.38 86 THR A N 1
ATOM 646 C CA . THR A 1 86 ? 4.544 11.974 8.732 1.00 95.38 86 THR A CA 1
ATOM 647 C C . THR A 1 86 ? 5.633 10.923 8.875 1.00 95.38 86 THR A C 1
ATOM 649 O O . THR A 1 86 ? 6.661 11.184 9.496 1.00 95.38 86 THR A O 1
ATOM 652 N N . GLU A 1 87 ? 5.431 9.739 8.302 1.00 93.81 87 GLU A N 1
ATOM 653 C CA . GLU A 1 87 ? 6.289 8.586 8.563 1.00 93.81 87 GLU A CA 1
ATOM 654 C C . GLU A 1 87 ? 6.439 7.710 7.322 1.00 93.81 87 GLU A C 1
ATOM 656 O O . GLU A 1 87 ? 5.452 7.273 6.726 1.00 93.81 87 GLU A O 1
ATOM 661 N N . ARG A 1 88 ? 7.690 7.393 6.976 1.00 93.56 88 ARG A N 1
ATOM 662 C CA . ARG A 1 88 ? 7.997 6.323 6.027 1.00 93.56 88 ARG A CA 1
ATOM 663 C C . ARG A 1 88 ? 7.852 4.981 6.732 1.00 93.56 88 ARG A C 1
ATOM 665 O O . ARG A 1 88 ? 8.510 4.741 7.739 1.00 93.56 88 ARG A O 1
ATOM 672 N N . GLY A 1 89 ? 7.067 4.096 6.144 1.00 87.19 89 GLY A N 1
ATOM 673 C CA . GLY A 1 89 ? 6.987 2.699 6.529 1.00 87.19 89 GLY A CA 1
ATOM 674 C C . GLY A 1 89 ? 7.279 1.777 5.353 1.00 87.19 89 GLY A C 1
ATOM 675 O O . GLY A 1 89 ? 7.825 2.176 4.320 1.00 87.19 89 GLY A O 1
ATOM 676 N N . GLY A 1 90 ? 6.854 0.530 5.522 1.00 76.62 90 GLY A N 1
ATOM 677 C CA . GLY A 1 90 ? 7.027 -0.507 4.521 1.00 76.62 90 GLY A CA 1
ATOM 678 C C . GLY A 1 90 ? 8.064 -1.535 4.949 1.00 76.62 90 GLY A C 1
ATOM 679 O O . GLY A 1 90 ? 9.024 -1.219 5.648 1.00 76.62 90 GLY A O 1
ATOM 680 N N . GLY A 1 91 ? 7.815 -2.791 4.587 1.00 71.81 91 GLY A N 1
ATOM 681 C CA . GLY A 1 91 ? 8.739 -3.893 4.840 1.00 71.81 91 GLY A CA 1
ATOM 682 C C . GLY A 1 91 ? 9.736 -4.065 3.699 1.00 71.81 91 GLY A C 1
ATOM 683 O O . GLY A 1 91 ? 9.885 -3.203 2.836 1.00 71.81 91 GLY A O 1
ATOM 684 N N . SER A 1 92 ? 10.351 -5.243 3.625 1.00 64.44 92 SER A N 1
ATOM 685 C CA . SER A 1 92 ? 11.296 -5.594 2.558 1.00 64.44 92 SER A CA 1
ATOM 686 C C . SER A 1 92 ? 10.701 -5.549 1.147 1.00 64.44 92 SER A C 1
ATOM 688 O O . SER A 1 92 ? 11.458 -5.691 0.196 1.00 64.44 92 SER A O 1
ATOM 690 N N . GLN A 1 93 ? 9.373 -5.436 1.001 1.00 67.94 93 GLN A N 1
ATOM 691 C CA . GLN A 1 93 ? 8.663 -5.585 -0.274 1.00 67.94 93 GLN A CA 1
ATOM 692 C C . GLN A 1 93 ? 7.922 -4.349 -0.779 1.00 67.94 93 GLN A C 1
ATOM 694 O O . GLN A 1 93 ? 7.572 -4.292 -1.950 1.00 67.94 93 GLN A O 1
ATOM 699 N N . SER A 1 94 ? 7.612 -3.363 0.057 1.00 75.81 94 SER A N 1
ATOM 700 C CA . SER A 1 94 ? 6.770 -2.239 -0.377 1.00 75.81 94 SER A CA 1
ATOM 701 C C . SER A 1 94 ? 7.184 -0.979 0.344 1.00 75.81 94 SER A C 1
ATOM 703 O O . SER A 1 94 ? 7.448 -1.030 1.541 1.00 75.81 94 SER A O 1
ATOM 705 N N . LYS A 1 95 ? 7.189 0.151 -0.363 1.00 89.94 95 LYS A N 1
ATOM 706 C CA . LYS A 1 95 ? 7.392 1.467 0.249 1.00 89.94 95 LYS A CA 1
ATOM 707 C C . LYS A 1 95 ? 6.038 1.994 0.697 1.00 89.94 95 LYS A C 1
ATOM 709 O O . LYS A 1 95 ? 5.088 1.980 -0.089 1.00 89.94 95 LYS A O 1
ATOM 714 N N . SER A 1 96 ? 5.934 2.467 1.935 1.00 93.38 96 SER A N 1
ATOM 715 C CA . SER A 1 96 ? 4.726 3.148 2.394 1.00 93.38 96 SER A CA 1
ATOM 716 C C . SER A 1 96 ? 5.026 4.487 3.048 1.00 93.38 96 SER A C 1
ATOM 718 O O . SER A 1 96 ? 6.117 4.723 3.565 1.00 93.38 96 SER A O 1
ATOM 720 N N . LEU A 1 97 ? 4.046 5.379 2.994 1.00 95.75 97 LEU A N 1
ATOM 721 C CA . LEU A 1 97 ? 4.112 6.709 3.578 1.00 95.75 97 LEU A CA 1
ATOM 722 C C . LEU A 1 97 ? 2.797 6.994 4.292 1.00 95.75 97 LEU A C 1
ATOM 724 O O . LEU A 1 97 ? 1.720 6.856 3.708 1.00 95.75 97 LEU A O 1
ATOM 728 N N . ARG A 1 98 ? 2.884 7.368 5.564 1.00 96.06 98 ARG A N 1
ATOM 729 C CA . ARG A 1 98 ? 1.748 7.854 6.342 1.00 96.06 98 ARG A CA 1
ATOM 730 C C . ARG A 1 98 ? 1.582 9.351 6.139 1.00 96.06 98 ARG A C 1
ATOM 732 O O . ARG A 1 98 ? 2.561 10.089 6.013 1.00 96.06 98 ARG A O 1
ATOM 739 N N . PHE A 1 99 ? 0.332 9.781 6.153 1.00 96.81 99 PHE A N 1
ATOM 740 C CA . PHE A 1 99 ? -0.053 11.178 6.125 1.00 96.81 99 PHE A CA 1
ATOM 741 C C . PHE A 1 99 ? -1.035 11.467 7.246 1.00 96.81 99 PHE A C 1
ATOM 743 O O . PHE A 1 99 ? -1.880 10.632 7.574 1.00 96.81 99 PHE A O 1
ATOM 750 N N . LYS A 1 100 ? -0.968 12.690 7.764 1.00 95.56 100 LYS A N 1
ATOM 751 C CA . LYS A 1 100 ? -2.006 13.270 8.607 1.00 95.56 100 LYS A CA 1
ATOM 752 C C . LYS A 1 100 ? -2.799 14.290 7.797 1.00 95.56 100 LYS A C 1
ATOM 754 O O . LYS A 1 100 ? -2.205 15.218 7.248 1.00 95.56 100 LYS A O 1
ATOM 759 N N . GLY A 1 101 ? -4.110 14.096 7.708 1.00 94.81 101 GLY A N 1
ATOM 760 C CA . GLY A 1 101 ? -5.036 15.042 7.099 1.00 94.81 101 GLY A CA 1
ATOM 761 C C . GLY A 1 101 ? -5.419 16.166 8.060 1.00 94.81 101 GLY A C 1
ATOM 762 O O . GLY A 1 101 ? -5.443 15.987 9.281 1.00 94.81 101 GLY A O 1
ATOM 763 N N . ALA A 1 102 ? -5.742 17.337 7.514 1.00 93.69 102 ALA A N 1
ATOM 764 C CA . ALA A 1 102 ? -6.321 18.439 8.284 1.00 93.69 102 ALA A CA 1
ATOM 765 C C . ALA A 1 102 ? -7.765 18.146 8.733 1.00 93.69 102 ALA A C 1
ATOM 767 O O . ALA A 1 102 ? -8.261 18.782 9.660 1.00 93.69 102 ALA A O 1
ATOM 768 N N . ASP A 1 103 ? -8.415 17.157 8.116 1.00 91.19 103 ASP A N 1
ATOM 769 C CA . ASP A 1 103 ? -9.675 16.558 8.566 1.00 91.19 103 ASP A CA 1
ATOM 770 C C . ASP A 1 103 ? -9.543 15.721 9.854 1.00 91.19 103 ASP A C 1
ATOM 772 O O . ASP A 1 103 ? -10.542 15.226 10.369 1.00 91.19 103 ASP A O 1
ATOM 776 N N . GLY A 1 104 ? -8.325 15.566 10.383 1.00 90.00 104 GLY A N 1
ATOM 777 C CA . GLY A 1 104 ? -8.047 14.815 11.604 1.00 90.00 104 GLY A CA 1
ATOM 778 C C . GLY A 1 104 ? -7.860 13.313 11.393 1.00 90.00 104 GLY A C 1
ATOM 779 O O . GLY A 1 104 ? -7.620 12.615 12.373 1.00 90.00 104 GLY A O 1
ATOM 780 N N . LYS A 1 105 ? -7.927 12.814 10.153 1.00 91.81 105 LYS A N 1
ATOM 781 C CA . LYS A 1 105 ? -7.740 11.393 9.830 1.00 91.81 105 LYS A CA 1
ATOM 782 C C . LYS A 1 105 ? -6.311 11.105 9.391 1.00 91.81 105 LYS A C 1
ATOM 784 O O . LYS A 1 105 ? -5.598 11.970 8.876 1.00 91.81 105 LYS A O 1
ATOM 789 N N . GLU A 1 106 ? -5.900 9.853 9.548 1.00 94.00 106 GLU A N 1
ATOM 790 C CA . GLU A 1 106 ? -4.656 9.363 8.969 1.00 94.00 106 GLU A CA 1
ATOM 791 C C . GLU A 1 106 ? -4.890 8.633 7.651 1.00 94.00 106 GLU A C 1
ATOM 793 O O . GLU A 1 106 ? -5.892 7.945 7.450 1.00 94.00 106 GLU A O 1
ATOM 798 N N . TYR A 1 107 ? -3.908 8.734 6.763 1.00 95.94 107 TYR A N 1
ATOM 799 C CA . TYR A 1 107 ? -3.907 8.077 5.466 1.00 95.94 107 TYR A CA 1
ATOM 800 C C . TYR A 1 107 ? -2.596 7.330 5.263 1.00 95.94 107 TYR A C 1
ATOM 802 O O . TYR A 1 107 ? -1.547 7.718 5.779 1.00 95.94 107 TYR A O 1
ATOM 810 N N . LYS A 1 108 ? -2.652 6.244 4.501 1.00 95.25 108 LYS A N 1
ATOM 811 C CA . LYS A 1 108 ? -1.503 5.414 4.160 1.00 95.25 108 LYS A CA 1
ATOM 812 C C . LYS A 1 108 ? -1.419 5.296 2.651 1.00 95.25 108 LYS A C 1
ATOM 814 O O . LYS A 1 108 ? -2.366 4.874 1.994 1.00 95.25 108 LYS A O 1
ATOM 819 N N . LEU A 1 109 ? -0.266 5.665 2.123 1.00 95.94 109 LEU A N 1
ATOM 820 C CA . LEU A 1 109 ? 0.110 5.452 0.740 1.00 95.94 109 LEU A CA 1
ATOM 821 C C . LEU A 1 109 ? 1.050 4.254 0.663 1.00 95.94 109 LEU A C 1
ATOM 823 O O . LEU A 1 109 ? 1.941 4.117 1.499 1.00 95.94 109 LEU A O 1
ATOM 827 N N . ARG A 1 110 ? 0.860 3.387 -0.328 1.00 93.50 110 ARG A N 1
ATOM 828 C CA . ARG A 1 110 ? 1.671 2.183 -0.544 1.00 93.50 110 ARG A CA 1
ATOM 829 C C . ARG A 1 110 ? 2.002 2.042 -2.023 1.00 93.50 110 ARG A C 1
ATOM 831 O O . ARG A 1 110 ? 1.105 2.199 -2.847 1.00 93.50 110 ARG A O 1
ATOM 838 N N . SER A 1 111 ? 3.261 1.759 -2.350 1.00 92.56 111 SER A N 1
ATOM 839 C CA . SER A 1 111 ? 3.683 1.529 -3.735 1.00 92.56 111 SER A CA 1
ATOM 840 C C . SER A 1 111 ? 2.872 0.400 -4.380 1.00 92.56 111 SER A C 1
ATOM 842 O O . SER A 1 111 ? 2.595 -0.610 -3.730 1.00 92.56 111 SER A O 1
ATOM 844 N N . LEU A 1 112 ? 2.471 0.591 -5.643 1.00 91.06 112 LEU A N 1
ATOM 845 C CA . LEU A 1 112 ? 1.862 -0.483 -6.434 1.00 91.06 112 LEU A CA 1
ATOM 846 C C . LEU A 1 112 ? 2.903 -1.544 -6.780 1.00 91.06 112 LEU A C 1
ATOM 848 O O . LEU A 1 112 ? 2.665 -2.731 -6.566 1.00 91.06 112 LEU A O 1
ATOM 852 N N . ASP A 1 113 ? 4.062 -1.102 -7.270 1.00 88.75 113 ASP A N 1
ATOM 853 C CA . ASP A 1 113 ? 5.188 -1.995 -7.480 1.00 88.75 113 ASP A CA 1
ATOM 854 C C . ASP A 1 113 ? 5.812 -2.417 -6.152 1.00 88.75 113 ASP A C 1
ATOM 856 O O . ASP A 1 113 ? 6.058 -1.602 -5.248 1.00 88.75 113 ASP A O 1
ATOM 860 N N . LYS A 1 114 ? 6.033 -3.725 -6.040 1.00 85.06 114 LYS A N 1
ATOM 861 C CA . LYS A 1 114 ? 6.696 -4.331 -4.897 1.00 85.06 114 LYS A CA 1
ATOM 862 C C . LYS A 1 114 ? 8.159 -4.535 -5.259 1.00 85.06 114 LYS A C 1
ATOM 864 O O . LYS A 1 114 ? 8.481 -5.089 -6.299 1.00 85.06 114 LYS A O 1
ATOM 869 N N . SER A 1 115 ? 9.060 -4.124 -4.381 1.00 80.38 115 SER A N 1
ATOM 870 C CA . SER A 1 115 ? 10.483 -4.412 -4.554 1.00 80.38 115 SER A CA 1
ATOM 871 C C . SER A 1 115 ? 10.764 -5.840 -4.100 1.00 80.38 115 SER A C 1
ATOM 873 O O . SER A 1 115 ? 10.353 -6.221 -3.010 1.00 80.38 115 SER A O 1
ATOM 875 N N . ALA A 1 116 ? 11.476 -6.644 -4.881 1.00 78.06 116 ALA A N 1
ATOM 876 C CA . ALA A 1 116 ? 11.919 -7.954 -4.423 1.00 78.06 116 ALA A CA 1
ATOM 877 C C . ALA A 1 116 ? 12.878 -7.821 -3.236 1.00 78.06 116 ALA A C 1
ATOM 879 O O . ALA A 1 116 ? 13.595 -6.830 -3.076 1.00 78.06 116 ALA A O 1
ATOM 880 N N . ASN A 1 117 ? 12.879 -8.833 -2.365 1.00 77.69 117 ASN A N 1
ATOM 881 C CA . ASN A 1 117 ? 13.708 -8.794 -1.170 1.00 77.69 117 ASN A CA 1
ATOM 882 C C . ASN A 1 117 ? 15.142 -9.141 -1.563 1.00 77.69 117 ASN A C 1
ATOM 884 O O . ASN A 1 117 ? 15.551 -10.298 -1.483 1.00 77.69 117 ASN A O 1
ATOM 888 N N . LEU A 1 118 ? 15.919 -8.137 -1.964 1.00 77.50 118 LEU A N 1
ATOM 889 C CA . LEU A 1 118 ? 17.301 -8.346 -2.394 1.00 77.50 118 LEU A CA 1
ATOM 890 C C . LEU A 1 118 ? 18.196 -8.888 -1.269 1.00 77.50 118 LEU A C 1
ATOM 892 O O . LEU A 1 118 ? 19.248 -9.449 -1.553 1.00 77.50 118 LEU A O 1
ATOM 896 N N . THR A 1 119 ? 17.772 -8.816 0.002 1.00 77.62 119 THR A N 1
ATOM 897 C CA . THR A 1 119 ? 18.508 -9.450 1.113 1.00 77.62 119 THR A CA 1
ATOM 898 C C . THR A 1 119 ? 18.523 -10.979 1.041 1.00 77.62 119 THR A C 1
ATOM 900 O O . THR A 1 119 ? 19.354 -11.602 1.697 1.00 77.62 119 THR A O 1
ATOM 903 N N . LEU A 1 120 ? 17.664 -11.587 0.212 1.00 81.56 120 LEU A N 1
ATOM 904 C CA . LEU A 1 120 ? 17.739 -13.014 -0.117 1.00 81.56 120 LEU A CA 1
ATOM 905 C C . LEU A 1 120 ? 18.989 -13.357 -0.945 1.00 81.56 120 LEU A C 1
ATOM 907 O O . LEU A 1 120 ? 19.367 -14.525 -1.017 1.00 81.56 120 LEU A O 1
ATOM 911 N N . LEU A 1 121 ? 19.633 -12.358 -1.558 1.00 85.94 121 LEU A N 1
ATOM 912 C CA . LEU A 1 121 ? 20.869 -12.520 -2.310 1.00 85.94 121 LEU A CA 1
ATOM 913 C C . LEU A 1 121 ? 22.094 -12.123 -1.470 1.00 85.94 121 LEU A C 1
ATOM 915 O O . LEU A 1 121 ? 22.052 -11.129 -0.732 1.00 85.94 121 LEU A O 1
ATOM 919 N N . PRO A 1 122 ? 23.226 -12.839 -1.635 1.00 90.81 122 PRO A N 1
ATOM 920 C CA . PRO A 1 122 ? 24.536 -12.350 -1.220 1.00 90.81 122 PRO A CA 1
ATOM 921 C C . PRO A 1 122 ? 24.768 -10.920 -1.716 1.00 90.81 122 PRO A C 1
ATOM 923 O O . PRO A 1 122 ? 24.335 -10.585 -2.816 1.00 90.81 122 PRO A O 1
ATOM 926 N N . LYS A 1 123 ? 25.479 -10.095 -0.935 1.00 90.06 123 LYS A N 1
ATOM 927 C CA . LYS A 1 123 ? 25.707 -8.671 -1.260 1.00 90.06 123 LYS A CA 1
ATOM 928 C C . LYS A 1 123 ? 26.223 -8.464 -2.686 1.00 90.06 123 LYS A C 1
ATOM 930 O O . LYS A 1 123 ? 25.711 -7.604 -3.389 1.00 90.06 123 LYS A O 1
ATOM 935 N N . ASP A 1 124 ? 27.140 -9.318 -3.130 1.00 91.94 124 ASP A N 1
ATOM 936 C CA . ASP A 1 124 ? 27.750 -9.245 -4.463 1.00 91.94 124 ASP A CA 1
ATOM 937 C C . ASP A 1 124 ? 26.765 -9.543 -5.612 1.00 91.94 124 ASP A C 1
ATOM 939 O O . ASP A 1 124 ? 27.055 -9.256 -6.768 1.00 91.94 124 ASP A O 1
ATOM 943 N N . LEU A 1 125 ? 25.594 -10.119 -5.312 1.00 91.38 125 LEU A N 1
ATOM 944 C CA . LEU A 1 125 ? 24.549 -10.447 -6.286 1.00 91.38 125 LEU A CA 1
ATOM 945 C C . LEU A 1 125 ? 23.366 -9.469 -6.266 1.00 91.38 125 LEU A C 1
ATOM 947 O O . LEU A 1 125 ? 22.490 -9.584 -7.123 1.00 91.38 125 LEU A O 1
ATOM 951 N N . GLN A 1 126 ? 23.329 -8.510 -5.337 1.00 88.50 126 GLN A N 1
ATOM 952 C CA . GLN A 1 126 ? 22.209 -7.565 -5.209 1.00 88.50 126 GLN A CA 1
ATOM 953 C C . GLN A 1 126 ? 22.126 -6.563 -6.369 1.00 88.50 126 GLN A C 1
ATOM 955 O O . GLN A 1 126 ? 21.054 -6.029 -6.627 1.00 88.50 126 GLN A O 1
ATOM 960 N N . GLU A 1 127 ? 23.221 -6.368 -7.105 1.00 89.31 127 GLU A N 1
ATOM 961 C CA . GLU A 1 127 ? 23.299 -5.533 -8.311 1.00 89.31 127 GLU A CA 1
ATOM 962 C C . GLU A 1 127 ? 23.628 -6.394 -9.546 1.00 89.31 127 GLU A C 1
ATOM 964 O O . GLU A 1 127 ? 24.502 -6.072 -10.348 1.00 89.31 127 GLU A O 1
ATOM 969 N N . SER A 1 128 ? 22.983 -7.560 -9.668 1.00 91.75 128 SER A N 1
ATOM 970 C CA . SER A 1 128 ? 23.262 -8.534 -10.731 1.00 91.75 128 SER A CA 1
ATOM 971 C C . SER A 1 128 ? 22.000 -9.012 -11.448 1.00 91.75 128 SER A C 1
ATOM 973 O O . SER A 1 128 ? 20.885 -8.802 -10.981 1.00 91.75 128 SER A O 1
ATOM 975 N N . VAL A 1 129 ? 22.181 -9.786 -12.521 1.00 90.38 129 VAL A N 1
ATOM 976 C CA . VAL A 1 129 ? 21.085 -10.483 -13.222 1.00 90.38 129 VAL A CA 1
ATOM 977 C C . VAL A 1 129 ? 20.255 -11.359 -12.271 1.00 90.38 129 VAL A C 1
ATOM 979 O O . VAL A 1 129 ? 19.067 -11.565 -12.500 1.00 90.38 129 VAL A O 1
ATOM 982 N N . ALA A 1 130 ? 20.841 -11.866 -11.179 1.00 90.75 130 ALA A N 1
ATOM 983 C CA . ALA A 1 130 ? 20.077 -12.605 -10.177 1.00 90.75 130 ALA A CA 1
ATOM 984 C C . ALA A 1 130 ? 19.060 -11.705 -9.453 1.00 90.75 130 ALA A C 1
ATOM 986 O O . ALA A 1 130 ? 17.943 -12.148 -9.190 1.00 90.75 130 ALA A O 1
ATOM 987 N N . ALA A 1 131 ? 19.420 -10.449 -9.166 1.00 90.62 131 ALA A N 1
ATOM 988 C CA . ALA A 1 131 ? 18.503 -9.461 -8.604 1.00 90.62 131 ALA A CA 1
ATOM 989 C C . ALA A 1 131 ? 17.398 -9.105 -9.602 1.00 90.62 131 ALA A C 1
ATOM 991 O O . ALA A 1 131 ? 16.235 -9.070 -9.208 1.00 90.62 131 ALA A O 1
ATOM 992 N N . ASP A 1 132 ? 17.733 -8.962 -10.888 1.00 89.62 132 ASP A N 1
ATOM 993 C CA . ASP A 1 132 ? 16.744 -8.714 -11.943 1.00 89.62 132 ASP A CA 1
ATOM 994 C C . ASP A 1 132 ? 15.735 -9.861 -12.054 1.00 89.62 132 ASP A C 1
ATOM 996 O O . ASP A 1 132 ? 14.536 -9.620 -12.146 1.00 89.62 132 ASP A O 1
ATOM 1000 N N . VAL A 1 133 ? 16.198 -11.115 -12.001 1.00 91.19 133 VAL A N 1
ATOM 1001 C CA . VAL A 1 133 ? 15.314 -12.291 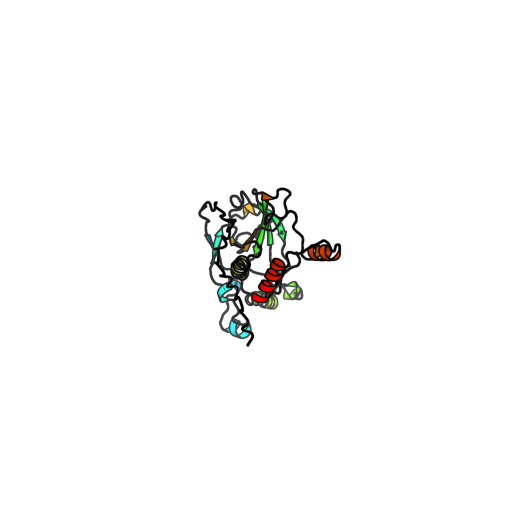-12.013 1.00 91.19 133 VAL A CA 1
ATOM 1002 C C . VAL A 1 133 ? 14.438 -12.327 -10.762 1.00 91.19 133 VAL A C 1
ATOM 1004 O O . VAL A 1 133 ? 13.250 -12.611 -10.871 1.00 91.19 133 VAL A O 1
ATOM 1007 N N . LEU A 1 134 ? 14.975 -12.017 -9.578 1.00 91.00 134 LEU A N 1
ATOM 1008 C CA . LEU A 1 134 ? 14.156 -11.956 -8.364 1.00 91.00 134 LEU A CA 1
ATOM 1009 C C . LEU A 1 134 ? 13.109 -10.841 -8.421 1.00 91.00 134 LEU A C 1
ATOM 1011 O O . LEU A 1 134 ? 11.963 -11.084 -8.047 1.00 91.00 134 LEU A O 1
ATOM 1015 N N . GLN A 1 135 ? 13.483 -9.649 -8.894 1.00 91.62 135 GLN A N 1
ATOM 1016 C CA . GLN A 1 135 ? 12.549 -8.547 -9.119 1.00 91.62 135 GLN A CA 1
ATOM 1017 C C . GLN A 1 135 ? 11.469 -8.964 -10.114 1.00 91.62 135 GLN A C 1
ATOM 1019 O O . GLN A 1 135 ? 10.286 -8.778 -9.853 1.00 91.62 135 GLN A O 1
ATOM 1024 N N . ASP A 1 136 ? 11.852 -9.622 -11.205 1.00 92.25 136 ASP A N 1
ATOM 1025 C CA . ASP A 1 136 ? 10.934 -10.093 -12.234 1.00 92.25 136 ASP A CA 1
ATOM 1026 C C . ASP A 1 136 ? 9.853 -11.040 -11.686 1.00 92.25 136 ASP A C 1
ATOM 1028 O O . ASP A 1 136 ? 8.711 -10.991 -12.143 1.00 92.25 136 ASP A O 1
ATOM 1032 N N . GLN A 1 137 ? 10.149 -11.827 -10.645 1.00 92.44 137 GLN A N 1
ATOM 1033 C CA . GLN A 1 137 ? 9.159 -12.710 -10.018 1.00 92.44 137 GLN A CA 1
ATOM 1034 C C . GLN A 1 137 ? 8.024 -11.967 -9.297 1.00 92.44 137 GLN A C 1
ATOM 1036 O O . GLN A 1 137 ? 6.991 -12.579 -9.019 1.00 92.44 137 GLN A O 1
ATOM 1041 N N . VAL A 1 138 ? 8.126 -10.658 -9.054 1.00 91.31 138 VAL A N 1
ATOM 1042 C CA . VAL A 1 138 ? 7.004 -9.852 -8.537 1.00 91.31 138 VAL A CA 1
ATOM 1043 C C . VAL A 1 138 ? 5.812 -9.872 -9.503 1.00 91.31 138 VAL A C 1
ATOM 1045 O O . VAL A 1 138 ? 4.657 -9.882 -9.057 1.00 91.31 138 VAL A O 1
ATOM 1048 N N . CYS A 1 139 ? 6.065 -10.024 -10.813 1.00 93.06 139 CYS A N 1
ATOM 1049 C CA . CYS A 1 139 ? 5.015 -10.100 -11.831 1.00 93.06 139 CYS A CA 1
ATOM 1050 C C . CYS A 1 139 ? 4.090 -11.327 -11.699 1.00 93.06 139 CYS A C 1
ATOM 1052 O O . CYS A 1 139 ? 3.033 -11.383 -12.334 1.00 93.06 139 CYS A O 1
ATOM 1054 N N . THR A 1 140 ? 4.466 -12.309 -10.869 1.00 92.31 140 THR A N 1
ATOM 1055 C CA . THR A 1 140 ? 3.633 -13.471 -10.511 1.00 92.31 140 THR A CA 1
ATOM 1056 C C . THR A 1 140 ? 2.394 -13.081 -9.706 1.00 92.31 140 THR A C 1
ATOM 1058 O O . THR A 1 140 ? 1.406 -13.817 -9.709 1.00 92.31 140 THR A O 1
ATOM 1061 N N . SER A 1 141 ? 2.420 -11.915 -9.058 1.00 90.50 141 SER A N 1
ATOM 1062 C CA . SER A 1 141 ? 1.300 -11.351 -8.310 1.00 90.50 141 SER A CA 1
ATOM 1063 C C . SER A 1 141 ? 0.492 -10.367 -9.158 1.00 90.50 141 SER A C 1
ATOM 1065 O O . SER A 1 141 ? 1.010 -9.755 -10.091 1.00 90.50 141 SER A O 1
ATOM 1067 N N . ASN A 1 142 ? -0.795 -10.210 -8.845 1.00 91.94 142 ASN A N 1
ATOM 1068 C CA . ASN A 1 142 ? -1.640 -9.220 -9.507 1.00 91.94 142 ASN A CA 1
ATOM 1069 C C . ASN A 1 142 ? -1.374 -7.818 -8.905 1.00 91.94 142 ASN A C 1
ATOM 1071 O O . ASN A 1 142 ? -1.583 -7.654 -7.698 1.00 91.94 142 ASN A O 1
ATOM 1075 N N . PRO A 1 143 ? -0.983 -6.809 -9.713 1.00 91.00 143 PRO A N 1
ATOM 1076 C CA . PRO A 1 143 ? -0.616 -5.472 -9.223 1.00 91.00 143 PRO A CA 1
ATOM 1077 C C . PRO A 1 143 ? -1.785 -4.692 -8.618 1.00 91.00 143 PRO A C 1
ATOM 1079 O O . PRO A 1 143 ? -1.590 -3.778 -7.824 1.00 91.00 143 PRO A O 1
ATOM 1082 N N . LEU A 1 144 ? -3.014 -5.032 -9.005 1.00 90.75 144 LEU A N 1
ATOM 1083 C CA . LEU A 1 144 ? -4.239 -4.327 -8.630 1.00 90.75 144 LEU A CA 1
ATOM 1084 C C . LEU A 1 144 ? -5.179 -5.225 -7.816 1.00 90.75 144 LEU A C 1
ATOM 1086 O O . LEU A 1 144 ? -6.372 -4.940 -7.711 1.00 90.75 144 LEU A O 1
ATOM 1090 N N . SER A 1 145 ? -4.653 -6.302 -7.220 1.00 90.88 145 SER A N 1
ATOM 1091 C CA . SER A 1 145 ? -5.422 -7.263 -6.417 1.00 90.88 145 SER A CA 1
ATOM 1092 C C . SER A 1 145 ? -6.251 -6.584 -5.327 1.00 90.88 145 SER A C 1
ATOM 1094 O O . SER A 1 145 ? -7.415 -6.929 -5.137 1.00 90.88 145 SER A O 1
ATOM 1096 N N . VAL A 1 146 ? -5.700 -5.555 -4.678 1.00 89.88 146 VAL A N 1
ATOM 1097 C CA . VAL A 1 146 ? -6.391 -4.802 -3.624 1.00 89.88 146 VAL A CA 1
ATOM 1098 C C . VAL A 1 146 ? -7.645 -4.082 -4.140 1.00 89.88 146 VAL A C 1
ATOM 1100 O O . VAL A 1 146 ? -8.648 -4.013 -3.434 1.00 89.88 146 VAL A O 1
ATOM 1103 N N . LEU A 1 147 ? -7.641 -3.612 -5.394 1.00 91.88 147 LEU A N 1
ATOM 1104 C CA . LEU A 1 147 ? -8.807 -2.973 -6.017 1.00 91.88 147 LEU A CA 1
ATOM 1105 C C . LEU A 1 147 ? -9.889 -3.989 -6.387 1.00 91.88 147 LEU A C 1
ATOM 1107 O O . LEU A 1 147 ? -11.067 -3.646 -6.414 1.00 91.88 147 LEU A O 1
ATOM 1111 N N . VAL A 1 148 ? -9.491 -5.230 -6.678 1.00 92.44 148 VAL A N 1
ATOM 1112 C CA . VAL A 1 148 ? -10.416 -6.338 -6.947 1.00 92.44 148 VAL A CA 1
ATOM 1113 C C . VAL A 1 148 ? -11.030 -6.854 -5.643 1.00 92.44 148 VAL A C 1
ATOM 1115 O O . VAL A 1 148 ? -12.230 -7.116 -5.591 1.00 92.44 148 VAL A O 1
ATOM 1118 N N . ALA A 1 149 ? -10.235 -6.956 -4.575 1.00 93.62 149 ALA A N 1
ATOM 1119 C CA . ALA A 1 149 ? -10.691 -7.427 -3.269 1.00 93.62 149 ALA A CA 1
ATOM 1120 C C . ALA A 1 149 ? -11.633 -6.427 -2.576 1.00 93.62 149 ALA A C 1
ATOM 1122 O O . ALA A 1 149 ? -12.649 -6.827 -2.009 1.00 93.62 149 ALA A O 1
ATOM 1123 N N . ALA A 1 150 ? -11.338 -5.127 -2.656 1.00 94.00 150 ALA A N 1
ATOM 1124 C CA . ALA A 1 150 ? -12.090 -4.067 -1.985 1.00 94.00 150 ALA A CA 1
ATOM 1125 C C . ALA A 1 150 ? -13.628 -4.122 -2.175 1.00 94.00 150 ALA A C 1
ATOM 1127 O O . ALA A 1 150 ? -14.346 -4.101 -1.168 1.00 94.00 150 ALA A O 1
ATOM 1128 N N . PRO A 1 151 ? -14.188 -4.235 -3.400 1.00 94.81 151 PRO A N 1
ATOM 1129 C CA . PRO A 1 151 ? -15.635 -4.347 -3.587 1.00 94.81 151 PRO A CA 1
ATOM 1130 C C . PRO A 1 151 ? -16.220 -5.655 -3.038 1.00 94.81 151 PRO A C 1
ATOM 1132 O O . PRO A 1 151 ? -17.357 -5.639 -2.572 1.00 94.81 151 PRO A O 1
ATOM 1135 N N . LEU A 1 152 ? -15.469 -6.762 -3.040 1.00 95.00 152 LEU A N 1
ATOM 1136 C CA . LEU A 1 152 ? -15.917 -8.040 -2.470 1.00 95.00 152 LEU A CA 1
ATOM 1137 C C . LEU A 1 152 ? -16.027 -7.954 -0.944 1.00 95.00 152 LEU A C 1
ATOM 1139 O O . LEU A 1 152 ? -17.052 -8.321 -0.371 1.00 95.00 152 LEU A O 1
ATOM 1143 N N . VAL A 1 153 ? -15.001 -7.397 -0.294 1.00 95.12 153 VAL A N 1
ATOM 1144 C CA . VAL A 1 153 ? -14.974 -7.159 1.159 1.00 95.12 153 VAL A CA 1
ATOM 1145 C C . VAL A 1 153 ? -16.111 -6.217 1.567 1.00 95.12 153 VAL A C 1
ATOM 1147 O O . VAL A 1 153 ? -16.836 -6.485 2.527 1.00 95.12 153 VAL A O 1
ATOM 1150 N N . ARG A 1 154 ? -16.333 -5.151 0.787 1.00 94.31 154 ARG A N 1
ATOM 1151 C CA . ARG A 1 154 ? -17.442 -4.215 1.004 1.00 94.31 154 ARG A CA 1
ATOM 1152 C C . ARG A 1 154 ? -18.805 -4.893 0.846 1.00 94.31 154 ARG A C 1
ATOM 1154 O O . ARG A 1 154 ? -19.679 -4.687 1.682 1.00 94.31 154 ARG A O 1
ATOM 1161 N N . ALA A 1 155 ? -18.988 -5.711 -0.191 1.00 94.69 155 ALA A N 1
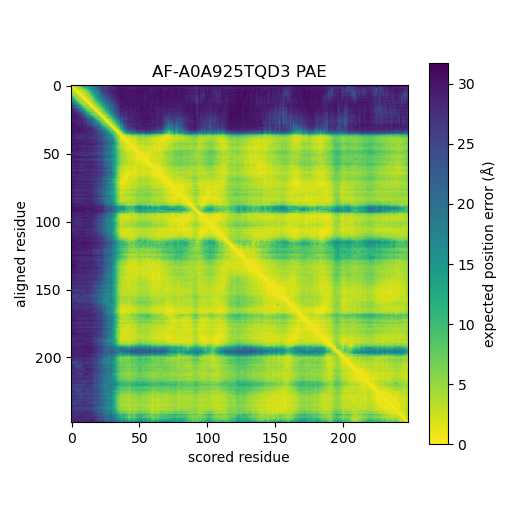ATOM 1162 C CA . ALA A 1 155 ? -20.232 -6.444 -0.429 1.00 94.69 155 ALA A CA 1
ATOM 1163 C C . ALA A 1 155 ? -20.531 -7.473 0.675 1.00 94.69 155 ALA A C 1
ATOM 1165 O O . ALA A 1 155 ? -21.693 -7.702 1.002 1.00 94.69 155 ALA A O 1
ATOM 1166 N N . ALA A 1 156 ? -19.495 -8.040 1.299 1.00 94.75 156 ALA A N 1
ATOM 1167 C CA . ALA A 1 156 ? -19.625 -8.898 2.474 1.00 94.75 156 ALA A CA 1
ATOM 1168 C C . ALA A 1 156 ? -19.976 -8.126 3.766 1.00 94.75 156 ALA A C 1
ATOM 1170 O O . ALA A 1 156 ? -20.170 -8.739 4.818 1.00 94.75 156 ALA A O 1
ATOM 1171 N N . GLY A 1 157 ? -20.066 -6.792 3.712 1.00 93.56 157 GLY A N 1
ATOM 1172 C CA . GLY A 1 157 ? -20.359 -5.944 4.866 1.00 93.56 157 GLY A CA 1
ATOM 1173 C C . GLY A 1 157 ? -19.222 -5.901 5.887 1.00 93.56 157 GLY A C 1
ATOM 1174 O O . GLY A 1 157 ? -19.480 -5.715 7.072 1.00 93.56 157 GLY A O 1
ATOM 1175 N N . ILE A 1 158 ? -17.979 -6.120 5.449 1.00 93.69 158 ILE A N 1
ATOM 1176 C CA . ILE A 1 158 ? -16.798 -6.081 6.313 1.00 93.69 158 ILE A CA 1
ATOM 1177 C C . ILE A 1 158 ? -16.238 -4.657 6.308 1.00 93.69 158 ILE A C 1
ATOM 1179 O O . ILE A 1 158 ? -15.901 -4.105 5.253 1.00 93.69 158 ILE A O 1
ATOM 1183 N N . LEU A 1 159 ? -16.117 -4.071 7.500 1.00 91.75 159 LEU A N 1
ATOM 1184 C CA . LEU A 1 159 ? -15.521 -2.752 7.686 1.00 91.75 159 LEU A CA 1
ATOM 1185 C C . LEU A 1 159 ? -14.068 -2.763 7.188 1.00 91.75 159 LEU A C 1
ATOM 1187 O O . LEU A 1 159 ? -13.228 -3.503 7.694 1.00 91.75 159 LEU A O 1
ATOM 1191 N N . SER A 1 160 ? -13.783 -1.955 6.170 1.00 91.25 160 SER A N 1
ATOM 1192 C CA . SER A 1 160 ? -12.485 -1.922 5.495 1.00 91.25 160 SER A CA 1
ATOM 1193 C C . SER A 1 160 ? -12.238 -0.565 4.848 1.00 91.25 160 SER A C 1
ATOM 1195 O O . SER A 1 160 ? -13.162 0.066 4.324 1.00 91.25 160 SER A O 1
ATOM 1197 N N . ALA A 1 161 ? -10.982 -0.118 4.879 1.00 92.25 161 ALA A N 1
ATOM 1198 C CA . ALA A 1 161 ? -10.559 1.046 4.118 1.00 92.25 161 ALA A CA 1
ATOM 1199 C C . ALA A 1 161 ? -10.621 0.723 2.619 1.00 92.25 161 ALA A C 1
ATOM 1201 O O . ALA A 1 161 ? -10.449 -0.424 2.205 1.00 92.25 161 ALA A O 1
ATOM 1202 N N . GLN A 1 162 ? -10.921 1.733 1.808 1.00 92.50 162 GLN A N 1
ATOM 1203 C CA . GLN A 1 162 ? -11.135 1.554 0.378 1.00 92.50 162 GLN A CA 1
ATOM 1204 C C . GLN A 1 162 ? -9.964 2.185 -0.378 1.00 92.50 162 GLN A C 1
ATOM 1206 O O . GLN A 1 162 ? -9.819 3.408 -0.331 1.00 92.50 162 GLN A O 1
ATOM 1211 N N . PRO A 1 163 ? -9.121 1.378 -1.042 1.00 94.19 163 PRO A N 1
ATOM 1212 C CA . PRO A 1 163 ? -7.942 1.877 -1.730 1.00 94.19 163 PRO A CA 1
ATOM 1213 C C . PRO A 1 163 ? -8.318 2.629 -3.008 1.00 94.19 163 PRO A C 1
ATOM 1215 O O . PRO A 1 163 ? -9.228 2.242 -3.745 1.00 94.19 163 PRO A O 1
ATOM 1218 N N . GLN A 1 164 ? -7.560 3.680 -3.302 1.00 94.38 164 GLN A N 1
ATOM 1219 C CA . GLN A 1 164 ? -7.647 4.459 -4.535 1.00 94.38 164 GLN A CA 1
ATOM 1220 C C . GLN A 1 164 ? -6.272 4.497 -5.198 1.00 94.38 164 GLN A C 1
ATOM 1222 O O . GLN A 1 164 ? -5.273 4.697 -4.509 1.00 94.38 164 GLN A O 1
ATOM 1227 N N . VAL A 1 165 ? -6.200 4.325 -6.520 1.00 95.06 165 VAL A N 1
ATOM 1228 C CA . VAL A 1 165 ? -4.924 4.471 -7.238 1.00 95.06 165 VAL A CA 1
ATOM 1229 C C . VAL A 1 165 ? -4.614 5.945 -7.418 1.00 95.06 165 VAL A C 1
ATOM 1231 O O . VAL A 1 165 ? -5.405 6.686 -8.005 1.00 95.06 165 VAL A O 1
ATOM 1234 N N . VAL A 1 166 ? -3.441 6.346 -6.946 1.00 96.19 166 VAL A N 1
ATOM 1235 C CA . VAL A 1 166 ? -2.986 7.727 -6.975 1.00 96.19 166 VAL A CA 1
ATOM 1236 C C . VAL A 1 166 ? -1.545 7.850 -7.457 1.00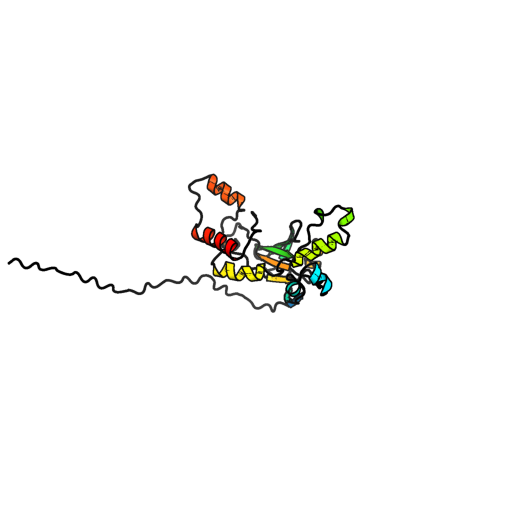 96.19 166 VAL A C 1
ATOM 1238 O O . VAL A 1 166 ? -0.763 6.898 -7.429 1.00 96.19 166 VAL A O 1
ATOM 1241 N N . VAL A 1 167 ? -1.189 9.067 -7.855 1.00 96.56 167 VAL A N 1
ATOM 1242 C CA . VAL A 1 167 ? 0.191 9.502 -8.072 1.00 96.56 167 VAL A CA 1
ATOM 1243 C C . VAL A 1 167 ? 0.373 10.916 -7.529 1.00 96.56 167 VAL A C 1
ATOM 1245 O O . VAL A 1 167 ? -0.513 11.760 -7.660 1.00 96.56 167 VAL A O 1
ATOM 1248 N N . ILE A 1 168 ? 1.520 11.196 -6.916 1.00 96.00 168 ILE A N 1
ATOM 1249 C CA . ILE A 1 168 ? 1.836 12.528 -6.389 1.00 96.00 168 ILE A CA 1
ATOM 1250 C C . ILE A 1 168 ? 2.685 13.276 -7.414 1.00 96.00 168 ILE A C 1
ATOM 1252 O O . ILE A 1 168 ? 3.814 12.878 -7.701 1.0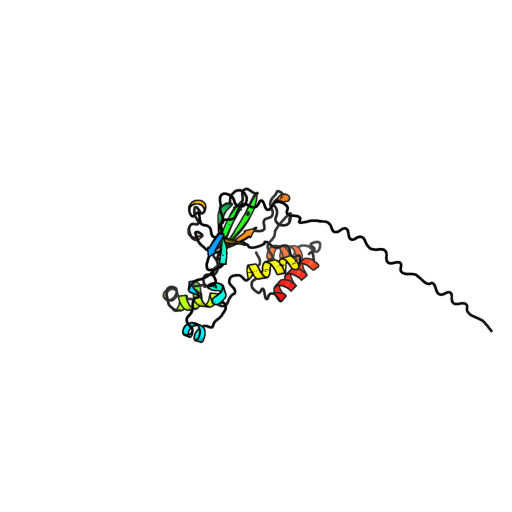0 96.00 168 ILE A O 1
ATOM 1256 N N . ALA A 1 169 ? 2.150 14.373 -7.951 1.00 91.00 169 ALA A N 1
ATOM 1257 C CA . ALA A 1 169 ? 2.858 15.208 -8.923 1.00 91.00 169 ALA A CA 1
ATOM 1258 C C . ALA A 1 169 ? 3.688 16.336 -8.275 1.00 91.00 169 ALA A C 1
ATOM 1260 O O . ALA A 1 169 ? 4.681 16.765 -8.861 1.00 91.00 169 ALA A O 1
ATOM 1261 N N . ASP A 1 170 ? 3.306 16.809 -7.080 1.00 89.88 170 ASP A N 1
ATOM 1262 C CA . ASP A 1 170 ? 4.020 17.862 -6.339 1.00 89.88 170 ASP A CA 1
ATOM 1263 C C . ASP A 1 170 ? 5.106 17.248 -5.440 1.00 89.88 170 ASP A C 1
ATOM 1265 O O . ASP A 1 170 ? 4.814 16.736 -4.359 1.00 89.88 170 ASP A O 1
ATOM 1269 N N . SER A 1 171 ? 6.366 17.299 -5.882 1.00 91.31 171 SER A N 1
ATOM 1270 C CA . SER A 1 171 ? 7.506 16.817 -5.092 1.00 91.31 171 SER A CA 1
ATOM 1271 C C . SER A 1 171 ? 7.794 17.683 -3.864 1.00 91.31 171 SER A C 1
ATOM 1273 O O . SER A 1 171 ? 8.284 17.168 -2.862 1.00 91.31 171 SER A O 1
ATOM 1275 N N . ALA A 1 172 ? 7.471 18.981 -3.893 1.00 91.50 172 ALA A N 1
ATOM 1276 C CA . ALA A 1 172 ? 7.759 19.882 -2.780 1.00 91.50 172 ALA A CA 1
ATOM 1277 C C . ALA A 1 172 ? 6.878 19.569 -1.562 1.00 91.50 172 ALA A C 1
ATOM 1279 O O . ALA A 1 172 ? 7.350 19.623 -0.427 1.00 91.50 172 ALA A O 1
ATOM 1280 N N . GLY A 1 173 ? 5.620 19.175 -1.794 1.00 91.12 173 GLY A N 1
ATOM 1281 C CA . GLY A 1 173 ? 4.692 18.763 -0.735 1.00 91.12 173 GLY A CA 1
ATOM 1282 C C . GLY A 1 173 ? 5.105 17.486 0.011 1.00 91.12 173 GLY A C 1
ATOM 1283 O O . GLY A 1 173 ? 4.626 17.249 1.116 1.00 91.12 173 GLY A O 1
ATOM 1284 N N . LEU A 1 174 ? 6.013 16.682 -0.555 1.00 94.00 174 LEU A N 1
ATOM 1285 C CA . LEU A 1 174 ? 6.527 15.463 0.076 1.00 94.00 174 LEU A CA 1
ATOM 1286 C C . LEU A 1 174 ? 7.630 15.722 1.112 1.00 94.00 174 LEU A C 1
ATOM 1288 O O . LEU A 1 174 ? 7.917 14.841 1.923 1.00 94.00 174 LEU A O 1
ATOM 1292 N N . GLY A 1 175 ? 8.246 16.908 1.113 1.00 93.56 175 GLY A N 1
ATOM 1293 C CA . GLY A 1 175 ? 9.277 17.283 2.082 1.00 93.56 175 GLY A CA 1
ATOM 1294 C C . GLY A 1 175 ? 10.420 16.265 2.163 1.00 93.56 175 GLY A C 1
ATOM 1295 O O . GLY A 1 175 ? 11.182 16.095 1.215 1.00 93.56 175 GLY A O 1
ATOM 1296 N N . ALA A 1 176 ? 10.537 15.585 3.306 1.00 93.94 176 ALA A N 1
ATOM 1297 C CA . ALA A 1 176 ? 11.589 14.602 3.581 1.00 93.94 176 ALA A CA 1
ATOM 1298 C C . ALA A 1 176 ? 11.430 13.258 2.838 1.00 93.94 176 ALA A C 1
ATOM 1300 O O . ALA A 1 176 ? 12.272 12.376 3.014 1.00 93.94 176 ALA A O 1
ATOM 1301 N N . PHE A 1 177 ? 10.372 13.095 2.035 1.00 95.06 177 PHE A N 1
ATOM 1302 C CA . PHE A 1 177 ? 10.033 11.843 1.351 1.00 95.06 177 PHE A CA 1
ATOM 1303 C C . PHE A 1 177 ? 9.963 11.983 -0.187 1.00 95.06 177 PHE A C 1
ATOM 1305 O O . PHE A 1 177 ? 8.967 11.576 -0.798 1.00 95.06 177 PHE A O 1
ATOM 1312 N N . PRO A 1 178 ? 10.976 12.577 -0.854 1.00 94.25 178 PRO A N 1
ATOM 1313 C CA . PRO A 1 178 ? 10.952 12.807 -2.301 1.00 94.25 178 PRO A CA 1
ATOM 1314 C C . PRO A 1 178 ? 10.860 11.514 -3.128 1.00 94.25 178 PRO A C 1
ATOM 1316 O O . PRO A 1 178 ? 10.429 11.554 -4.276 1.00 94.25 178 PRO A O 1
ATOM 1319 N N . GLU A 1 179 ? 11.218 10.362 -2.558 1.00 92.00 179 GLU A N 1
ATOM 1320 C CA . GLU A 1 179 ? 11.164 9.050 -3.207 1.00 92.00 179 GLU A CA 1
ATOM 1321 C C . GLU A 1 179 ? 9.746 8.578 -3.574 1.00 92.00 179 GLU A C 1
ATOM 1323 O O . GLU A 1 179 ? 9.608 7.635 -4.351 1.00 92.00 179 GLU A O 1
ATOM 1328 N N . PHE A 1 180 ? 8.701 9.218 -3.038 1.00 94.75 180 PHE A N 1
ATOM 1329 C CA . PHE A 1 180 ? 7.297 8.930 -3.365 1.00 94.75 180 PHE A CA 1
ATOM 1330 C C . PHE A 1 180 ? 6.759 9.793 -4.520 1.00 94.75 180 PHE A C 1
ATOM 1332 O O . PHE A 1 180 ? 5.609 9.631 -4.936 1.00 94.75 180 PHE A O 1
ATOM 1339 N N . TRP A 1 181 ? 7.564 10.722 -5.045 1.00 95.25 181 TRP A N 1
ATOM 1340 C CA . TRP A 1 181 ? 7.179 11.569 -6.169 1.00 95.25 181 TRP A CA 1
ATOM 1341 C C . TRP A 1 181 ? 7.051 10.753 -7.457 1.00 95.25 181 TRP A C 1
ATOM 1343 O O . TRP A 1 181 ? 7.911 9.932 -7.769 1.00 95.25 181 TRP A O 1
ATOM 1353 N N . ASN A 1 182 ? 5.978 10.997 -8.216 1.00 93.81 182 ASN A N 1
ATOM 1354 C CA . ASN A 1 182 ? 5.669 10.316 -9.476 1.00 93.81 182 ASN A CA 1
ATOM 1355 C C . ASN A 1 182 ? 5.618 8.774 -9.378 1.00 93.81 182 ASN A C 1
ATOM 1357 O O . ASN A 1 182 ? 5.712 8.079 -10.387 1.00 93.81 182 ASN A O 1
ATOM 1361 N N . MET A 1 183 ? 5.458 8.236 -8.166 1.00 93.56 183 MET A N 1
ATOM 1362 C CA . MET A 1 183 ? 5.362 6.803 -7.918 1.00 93.56 183 MET A CA 1
ATOM 1363 C C . MET A 1 183 ? 3.888 6.366 -7.946 1.00 93.56 183 MET A C 1
ATOM 1365 O O . MET A 1 183 ? 3.093 6.892 -7.160 1.00 93.56 183 MET A O 1
ATOM 1369 N N . PRO A 1 184 ? 3.502 5.401 -8.799 1.00 94.06 184 PRO A N 1
ATOM 1370 C CA . PRO A 1 184 ? 2.170 4.809 -8.761 1.00 94.06 184 PRO A CA 1
ATOM 1371 C C . PRO A 1 184 ? 1.935 4.097 -7.427 1.00 94.06 184 PRO A C 1
ATOM 1373 O O . PRO A 1 184 ? 2.737 3.264 -6.990 1.00 94.06 184 PRO A O 1
ATOM 1376 N N . ALA A 1 185 ? 0.833 4.430 -6.765 1.00 94.94 185 ALA A N 1
ATOM 1377 C CA . ALA A 1 185 ? 0.564 3.960 -5.417 1.00 94.94 185 ALA A CA 1
ATOM 1378 C C . ALA A 1 185 ? -0.935 3.802 -5.151 1.00 94.94 185 ALA A C 1
ATOM 1380 O O . ALA A 1 185 ? -1.778 4.336 -5.869 1.00 94.94 185 ALA A O 1
ATOM 1381 N N . THR A 1 186 ? -1.271 3.088 -4.083 1.00 95.50 186 THR A N 1
ATOM 1382 C CA . THR A 1 186 ? -2.615 3.084 -3.502 1.00 95.50 186 THR A CA 1
ATOM 1383 C C . THR A 1 186 ? -2.649 3.983 -2.281 1.00 95.50 186 THR A C 1
ATOM 1385 O O . THR A 1 186 ? -1.763 3.871 -1.432 1.00 95.50 186 THR A O 1
ATOM 1388 N N . LEU A 1 187 ? -3.680 4.813 -2.167 1.00 96.56 187 LEU A N 1
ATOM 1389 C CA . LEU A 1 187 ? -4.006 5.587 -0.975 1.00 96.56 187 LEU A CA 1
ATOM 1390 C C . LEU A 1 187 ? -5.241 4.990 -0.299 1.00 96.56 187 LEU A C 1
ATOM 1392 O O . LEU A 1 187 ? -6.244 4.727 -0.960 1.00 96.56 187 LEU A O 1
ATOM 1396 N N . GLU A 1 188 ? -5.177 4.809 1.013 1.00 95.12 188 GLU A N 1
ATOM 1397 C CA . GLU A 1 188 ? -6.298 4.369 1.842 1.00 95.12 188 GLU A CA 1
ATOM 1398 C C . GLU A 1 188 ? -6.294 5.125 3.175 1.00 95.12 188 GLU A C 1
ATOM 1400 O O . GLU A 1 188 ? -5.247 5.593 3.630 1.00 95.12 188 GLU A O 1
ATOM 1405 N N . GLN A 1 189 ? -7.455 5.250 3.820 1.00 94.44 189 GLN A N 1
ATOM 1406 C CA . GLN A 1 189 ? -7.492 5.720 5.205 1.00 94.44 189 GLN A CA 1
ATOM 1407 C C . GLN A 1 189 ? -6.736 4.713 6.081 1.00 94.44 189 GLN A C 1
ATOM 1409 O O . GLN A 1 189 ? -6.997 3.512 6.012 1.00 94.44 189 GLN A O 1
ATOM 1414 N N . ASN A 1 190 ? -5.806 5.189 6.904 1.00 92.19 190 ASN A N 1
ATOM 1415 C CA . ASN A 1 190 ? -5.175 4.368 7.924 1.00 92.19 190 ASN A CA 1
ATOM 1416 C C . ASN A 1 190 ? -6.110 4.311 9.143 1.00 92.19 190 ASN A C 1
ATOM 1418 O O . ASN A 1 190 ? -6.398 5.365 9.708 1.00 92.19 190 ASN A O 1
ATOM 1422 N N . PRO A 1 191 ? -6.586 3.127 9.568 1.00 89.75 191 PRO A N 1
ATOM 1423 C CA . PRO A 1 191 ? -7.458 3.037 10.729 1.00 89.75 191 PRO A CA 1
ATOM 1424 C C . PRO A 1 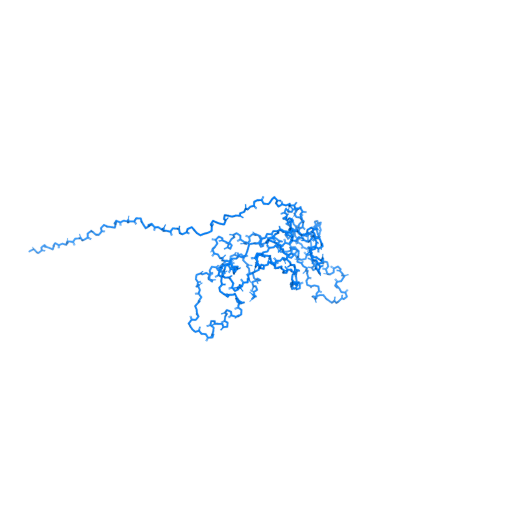191 ? -6.752 3.534 11.998 1.00 89.75 191 PRO A C 1
ATOM 1426 O O . PRO A 1 191 ? -5.781 2.929 12.455 1.00 89.75 191 PRO A O 1
ATOM 1429 N N . THR A 1 192 ? -7.257 4.623 12.575 1.00 85.06 192 THR A N 1
ATOM 1430 C CA . THR A 1 192 ? -6.883 5.119 13.904 1.00 85.06 192 THR A CA 1
ATOM 1431 C C . THR A 1 192 ? -8.132 5.334 14.755 1.00 85.06 192 THR A C 1
ATOM 1433 O O . THR A 1 192 ? -9.228 5.556 14.232 1.00 85.06 192 THR A O 1
ATOM 1436 N N . ALA A 1 193 ? -7.971 5.191 16.072 1.00 77.94 193 ALA A N 1
ATOM 1437 C CA . ALA A 1 193 ? -8.948 5.667 17.042 1.00 77.94 193 ALA A CA 1
ATOM 1438 C C . ALA A 1 193 ? -8.466 7.029 17.537 1.00 77.94 193 ALA A C 1
ATOM 1440 O O . ALA A 1 193 ? -7.390 7.126 18.134 1.00 77.94 193 ALA A O 1
ATOM 1441 N N . GLU A 1 194 ? -9.245 8.063 17.252 1.00 73.69 194 GLU A N 1
ATOM 1442 C CA . GLU A 1 194 ? -9.000 9.417 17.728 1.00 73.69 194 GLU A CA 1
ATOM 1443 C C . GLU A 1 194 ? -9.781 9.657 19.023 1.00 73.69 194 GLU A C 1
ATOM 1445 O O . GLU A 1 194 ? -10.679 8.902 19.384 1.00 73.69 194 GLU A O 1
ATOM 1450 N N . LYS A 1 195 ? -9.446 10.728 19.749 1.00 62.62 195 LYS A N 1
ATOM 1451 C CA . LYS A 1 195 ? -10.211 11.125 20.948 1.00 62.62 195 LYS A CA 1
ATOM 1452 C C . LYS A 1 195 ? -11.602 11.687 20.627 1.00 62.62 195 LYS A C 1
ATOM 1454 O O . LYS A 1 195 ? -12.391 11.873 21.545 1.00 62.62 195 LYS A O 1
ATOM 1459 N N . ASP A 1 196 ? -11.841 12.037 19.366 1.00 66.94 196 ASP A N 1
ATOM 1460 C CA . ASP A 1 196 ? -13.125 12.510 18.853 1.00 66.94 196 ASP A CA 1
ATOM 1461 C C . ASP A 1 196 ? -13.735 11.399 17.993 1.00 66.94 196 ASP A C 1
ATOM 1463 O O . ASP A 1 196 ? -13.205 11.082 16.922 1.00 66.94 196 ASP A O 1
ATOM 1467 N N . ASP A 1 197 ? -14.836 10.812 18.467 1.00 62.75 197 ASP A N 1
ATOM 1468 C CA . ASP A 1 197 ? -15.501 9.650 17.861 1.00 62.75 197 ASP A CA 1
ATOM 1469 C C . ASP A 1 197 ? -15.877 9.877 16.389 1.00 62.75 197 ASP A C 1
ATOM 1471 O O . ASP A 1 197 ? -15.904 8.930 15.601 1.00 62.75 197 ASP A O 1
ATOM 1475 N N . ASN A 1 198 ? -16.108 11.133 15.983 1.00 68.44 198 ASN A N 1
ATOM 1476 C CA . ASN A 1 198 ? -16.449 11.470 14.598 1.00 68.44 198 ASN A CA 1
ATOM 1477 C C . ASN A 1 198 ? -15.290 11.238 13.613 1.00 68.44 198 ASN A C 1
ATOM 1479 O O . ASN A 1 198 ? -15.527 11.074 12.412 1.00 68.44 198 ASN A O 1
ATOM 1483 N N . ASN A 1 199 ? -14.048 11.216 14.102 1.00 78.00 199 ASN A N 1
ATOM 1484 C CA . ASN A 1 199 ? -12.854 11.025 13.278 1.00 78.00 199 ASN A CA 1
ATOM 1485 C C . ASN A 1 199 ? -12.283 9.606 13.358 1.00 78.00 199 ASN A C 1
ATOM 1487 O O . ASN A 1 199 ? -11.492 9.222 12.492 1.00 78.00 199 ASN A O 1
ATOM 1491 N N . SER A 1 200 ? -12.720 8.811 14.335 1.00 82.88 200 SER A N 1
ATOM 1492 C CA . SER A 1 200 ? -12.317 7.415 14.466 1.00 82.88 200 SER A CA 1
ATOM 1493 C C . SER A 1 200 ? -12.800 6.568 13.292 1.00 82.88 200 SER A C 1
ATOM 1495 O O . SER A 1 200 ? -13.933 6.679 12.811 1.00 82.88 200 SER A O 1
ATOM 1497 N N . PHE A 1 201 ? -11.938 5.668 12.822 1.00 89.06 201 PHE A N 1
ATOM 1498 C CA . PHE A 1 201 ? -12.288 4.780 11.719 1.00 89.06 201 PHE A CA 1
ATOM 1499 C C . PHE A 1 201 ? -13.451 3.859 12.108 1.00 89.06 201 PHE A C 1
ATOM 1501 O O . PHE A 1 201 ? -13.371 3.110 13.081 1.00 89.06 201 PHE A O 1
ATOM 1508 N N . GLY A 1 202 ? -14.548 3.934 11.350 1.00 86.81 202 GLY A N 1
ATOM 1509 C CA . GLY A 1 202 ? -15.770 3.180 11.636 1.00 86.81 202 GLY A CA 1
ATOM 1510 C C . GLY A 1 202 ? -16.445 3.537 12.966 1.00 86.81 202 GLY A C 1
ATOM 1511 O O . GLY A 1 202 ? -17.219 2.723 13.457 1.00 86.81 202 GLY A O 1
ATOM 1512 N N . GLY A 1 203 ? -16.147 4.707 13.551 1.00 86.81 203 GLY A N 1
ATOM 1513 C CA . GLY A 1 203 ? -16.689 5.127 14.850 1.00 86.81 203 GLY A CA 1
ATOM 1514 C C . GLY A 1 203 ? -16.152 4.320 16.035 1.00 86.81 203 GLY A C 1
ATOM 1515 O O . GLY A 1 203 ? -16.847 4.161 17.031 1.00 86.81 203 GLY A O 1
ATOM 1516 N N . ALA A 1 204 ? -14.954 3.741 15.913 1.00 87.88 204 ALA A N 1
ATOM 1517 C CA . ALA A 1 204 ? -14.369 2.917 16.963 1.00 87.88 204 ALA A CA 1
ATOM 1518 C C . ALA A 1 204 ? -13.797 3.755 18.122 1.00 87.88 204 ALA A C 1
ATOM 1520 O O . ALA A 1 204 ? -12.949 4.615 17.898 1.00 87.88 204 ALA A O 1
ATOM 1521 N N . ASP A 1 205 ? -14.133 3.401 19.365 1.00 88.31 205 ASP A N 1
ATOM 1522 C CA . ASP A 1 205 ? -13.514 3.997 20.565 1.00 88.31 205 ASP A CA 1
ATOM 1523 C C . ASP A 1 205 ? -12.013 3.672 20.663 1.00 88.31 205 ASP A C 1
ATOM 1525 O O . ASP A 1 205 ? -11.199 4.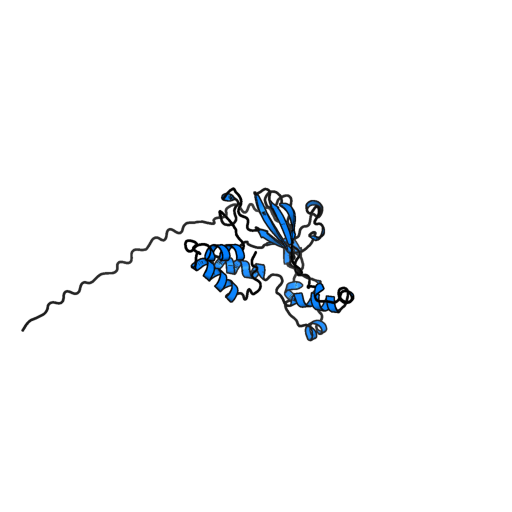414 21.218 1.00 88.31 205 ASP A O 1
ATOM 1529 N N . LYS A 1 206 ? -11.635 2.488 20.169 1.00 88.69 206 LYS A N 1
ATOM 1530 C CA . LYS A 1 206 ? -10.265 1.984 20.192 1.00 88.69 206 LYS A CA 1
ATOM 1531 C C . LYS A 1 206 ? -10.023 1.031 19.035 1.00 88.69 206 LYS A C 1
ATOM 1533 O O . LYS A 1 206 ? -10.807 0.120 18.789 1.00 88.69 206 LYS A O 1
ATOM 1538 N N . ILE A 1 207 ? -8.862 1.175 18.407 1.00 89.75 207 ILE A N 1
ATOM 1539 C CA . ILE A 1 207 ? -8.341 0.232 17.417 1.00 89.75 207 ILE A CA 1
ATOM 1540 C C . ILE A 1 207 ? -7.150 -0.498 18.032 1.00 89.75 207 ILE A C 1
ATOM 1542 O O . ILE A 1 207 ? -6.366 0.070 18.796 1.00 89.75 207 ILE A O 1
ATOM 1546 N N . SER A 1 208 ? -7.070 -1.804 17.807 1.00 89.25 208 SER A N 1
ATOM 1547 C CA . SER A 1 208 ? -6.037 -2.674 18.366 1.00 89.25 208 SER A CA 1
ATOM 1548 C C . SER A 1 208 ? -5.593 -3.672 17.311 1.00 89.25 208 SER A C 1
ATOM 1550 O O . SER A 1 208 ? -6.406 -4.114 16.505 1.00 89.25 208 SER A O 1
ATOM 1552 N N . SER A 1 209 ? -4.308 -4.012 17.348 1.00 89.56 209 SER A N 1
ATOM 1553 C CA . SER A 1 209 ? -3.723 -5.027 16.481 1.00 89.56 209 SER A CA 1
ATOM 1554 C C . SER A 1 209 ? -4.307 -6.408 16.778 1.00 89.56 209 SER A C 1
ATOM 1556 O O . SER A 1 209 ? -4.856 -6.646 17.861 1.00 89.56 209 SER A O 1
ATOM 1558 N N . SER A 1 210 ? -4.134 -7.345 15.846 1.00 88.94 210 SER A N 1
ATOM 1559 C CA . SER A 1 210 ? -4.623 -8.721 16.001 1.00 88.94 210 SER A CA 1
ATOM 1560 C C . SER A 1 210 ? -4.053 -9.401 17.249 1.00 88.94 210 SER A C 1
ATOM 1562 O O . SER A 1 210 ? -4.783 -10.102 17.941 1.00 88.94 210 SER A O 1
ATOM 1564 N N . TYR A 1 211 ? -2.784 -9.147 17.594 1.00 89.12 211 TYR A N 1
ATOM 1565 C CA . TYR A 1 211 ? -2.193 -9.675 18.832 1.00 89.12 211 TYR A CA 1
ATOM 1566 C C . TYR A 1 211 ? -2.916 -9.175 20.078 1.00 89.12 211 TYR A C 1
ATOM 1568 O O . TYR A 1 211 ? -3.420 -9.977 20.851 1.00 89.12 211 TYR A O 1
ATOM 1576 N N . LYS A 1 212 ? -3.073 -7.853 20.215 1.00 90.56 212 LYS A N 1
ATOM 1577 C CA . LYS A 1 212 ? -3.781 -7.264 21.361 1.00 90.56 212 LYS A CA 1
ATOM 1578 C C . LYS A 1 212 ? -5.241 -7.706 21.434 1.00 90.56 212 LYS A C 1
ATOM 1580 O O . LYS A 1 212 ? -5.820 -7.719 22.515 1.00 90.56 212 LYS A O 1
ATOM 1585 N N . PHE A 1 213 ? -5.856 -7.990 20.289 1.00 91.56 213 PHE A N 1
ATOM 1586 C CA . PHE A 1 213 ? -7.203 -8.539 20.234 1.00 91.56 213 PHE A CA 1
ATOM 1587 C C . PHE A 1 213 ? -7.266 -9.937 20.863 1.00 91.56 213 PHE A C 1
ATOM 1589 O O . PHE A 1 213 ? -8.126 -10.157 21.712 1.00 91.56 213 PHE A O 1
ATOM 1596 N N . PHE A 1 214 ? -6.354 -10.845 20.501 1.00 91.88 214 PHE A N 1
ATOM 1597 C CA . PHE A 1 214 ? -6.302 -12.181 21.102 1.00 91.88 214 PHE A CA 1
ATOM 1598 C C . PHE A 1 214 ? -5.866 -12.145 22.568 1.00 91.88 214 PHE A C 1
ATOM 1600 O O . PHE A 1 214 ? -6.529 -12.773 23.384 1.00 91.88 214 PHE A O 1
ATOM 1607 N N . ASP A 1 215 ? -4.865 -11.330 22.918 1.00 93.69 215 ASP A N 1
ATOM 1608 C CA . ASP A 1 215 ? -4.431 -11.153 24.311 1.00 93.69 215 ASP A CA 1
ATOM 1609 C C . ASP A 1 215 ? -5.614 -10.751 25.203 1.00 93.69 215 ASP A C 1
ATOM 1611 O O . ASP A 1 215 ? -5.850 -11.348 26.246 1.00 93.69 215 ASP A O 1
ATOM 1615 N N . LYS A 1 216 ? -6.438 -9.796 24.751 1.00 92.62 216 LYS A N 1
ATOM 1616 C CA . LYS A 1 216 ? -7.646 -9.395 25.480 1.00 92.62 216 LYS A CA 1
ATOM 1617 C C . LYS A 1 216 ? -8.662 -10.525 25.620 1.00 92.62 216 LYS A C 1
ATOM 1619 O O . LYS A 1 216 ? -9.283 -10.646 26.671 1.00 92.62 216 LYS A O 1
ATOM 1624 N N . LEU A 1 217 ? -8.883 -11.316 24.572 1.00 93.50 217 LEU A N 1
ATOM 1625 C CA . LEU A 1 217 ? -9.810 -12.448 24.654 1.00 93.50 217 LEU A CA 1
ATOM 1626 C C . LEU A 1 217 ? -9.343 -13.502 25.662 1.00 93.50 217 LEU A C 1
ATOM 1628 O O . LEU A 1 217 ? -10.188 -14.102 26.319 1.00 93.50 217 LEU A O 1
ATOM 1632 N N . ASP A 1 218 ? -8.031 -13.688 25.801 1.00 94.81 218 ASP A N 1
ATOM 1633 C CA . ASP A 1 218 ? -7.443 -14.616 26.769 1.00 94.81 218 ASP A CA 1
ATOM 1634 C C . ASP A 1 218 ? -7.420 -14.042 28.200 1.00 94.81 218 ASP A C 1
ATOM 1636 O O . ASP A 1 218 ? -7.548 -14.790 29.169 1.00 94.81 218 ASP A O 1
ATOM 1640 N N . GLU A 1 219 ? -7.273 -12.721 28.348 1.00 96.31 219 GLU A N 1
ATOM 1641 C CA . GLU A 1 219 ? -7.221 -12.028 29.644 1.00 96.31 219 GLU A CA 1
ATOM 1642 C C . GLU A 1 219 ? -8.553 -12.060 30.410 1.00 96.31 219 GLU A C 1
ATOM 1644 O O . GLU A 1 219 ? -8.545 -12.152 31.640 1.00 96.31 219 GLU A O 1
ATOM 1649 N N . ASP A 1 220 ? -9.690 -11.956 29.713 1.00 94.62 220 ASP A N 1
ATOM 1650 C CA . ASP A 1 220 ? -11.005 -11.843 30.351 1.00 94.62 220 ASP A CA 1
ATOM 1651 C C . ASP A 1 220 ? -12.120 -12.521 29.536 1.00 94.62 220 ASP A C 1
ATOM 1653 O O . ASP A 1 220 ? -12.366 -12.203 28.371 1.00 94.62 220 ASP A O 1
ATOM 1657 N N . ASN A 1 221 ? -12.864 -13.410 30.201 1.00 92.50 221 ASN A N 1
ATOM 1658 C CA . ASN A 1 221 ? -13.999 -14.138 29.635 1.00 92.50 221 ASN A CA 1
ATOM 1659 C C . ASN A 1 221 ? -15.219 -13.255 29.347 1.00 92.50 221 ASN A C 1
ATOM 1661 O O . ASN A 1 221 ? -16.153 -13.740 28.701 1.00 92.50 221 ASN A O 1
ATOM 1665 N N . ASP A 1 222 ? -15.250 -12.008 29.817 1.00 94.38 222 ASP A N 1
ATOM 1666 C CA . ASP A 1 222 ? -16.294 -11.039 29.477 1.00 94.38 222 ASP A CA 1
ATOM 1667 C C . ASP A 1 222 ? -16.033 -10.350 28.130 1.00 94.38 222 ASP A C 1
ATOM 1669 O O . ASP A 1 222 ? -16.959 -9.798 27.526 1.00 94.38 222 ASP A O 1
ATOM 1673 N N . ASN A 1 223 ? -14.815 -10.459 27.583 1.00 94.06 223 ASN A N 1
ATOM 1674 C CA . ASN A 1 223 ? -14.537 -9.995 26.232 1.00 94.06 223 ASN A CA 1
ATOM 1675 C C . ASN A 1 223 ? -15.288 -10.863 25.209 1.00 94.06 223 ASN A C 1
ATOM 1677 O O . ASN A 1 223 ? -15.234 -12.098 25.196 1.00 94.06 223 ASN A O 1
ATOM 1681 N N . ARG A 1 224 ? -16.043 -10.197 24.332 1.00 93.38 224 ARG A N 1
ATOM 1682 C CA . ARG A 1 224 ? -16.862 -10.830 23.295 1.00 93.38 224 ARG A CA 1
ATOM 1683 C C . ARG A 1 224 ? -16.490 -10.282 21.930 1.00 93.38 224 ARG A C 1
ATOM 1685 O O . ARG A 1 224 ? -16.259 -9.089 21.756 1.00 93.38 224 ARG A O 1
ATOM 1692 N N . VAL A 1 225 ? -16.477 -11.177 20.952 1.00 93.62 225 VAL A N 1
ATOM 1693 C CA . VAL A 1 225 ? -16.281 -10.845 19.541 1.00 93.62 225 VAL A CA 1
ATOM 1694 C C . VAL A 1 225 ? -17.637 -10.834 18.858 1.00 93.62 225 VAL A C 1
ATOM 1696 O O . VAL A 1 225 ? -18.461 -11.713 19.108 1.00 93.62 225 VAL A O 1
ATOM 1699 N N . GLN A 1 226 ? -17.837 -9.909 17.923 1.00 93.88 226 GLN A N 1
ATOM 1700 C CA . GLN A 1 226 ? -18.916 -10.004 16.942 1.00 93.88 226 GLN A CA 1
ATOM 1701 C C . GLN A 1 226 ? -18.654 -11.202 16.016 1.00 93.88 226 GLN A C 1
ATOM 1703 O O . GLN A 1 226 ? -18.040 -11.072 14.956 1.00 93.88 226 GLN A O 1
ATOM 1708 N N . THR A 1 227 ? -19.076 -12.398 16.441 1.00 93.94 227 THR A N 1
ATOM 1709 C CA . THR A 1 227 ? -18.710 -13.678 15.810 1.00 93.94 227 THR A CA 1
ATOM 1710 C C . THR A 1 227 ? -19.053 -13.714 14.326 1.00 93.94 227 THR A C 1
ATOM 1712 O O . THR A 1 227 ? -18.258 -14.201 13.526 1.00 93.94 227 THR A O 1
ATOM 1715 N N . THR A 1 228 ? -20.203 -13.157 13.939 1.00 94.88 228 THR A N 1
ATOM 1716 C CA . THR A 1 228 ? -20.633 -13.103 12.538 1.00 94.88 228 THR A CA 1
ATOM 1717 C C . THR A 1 228 ? -19.682 -12.267 11.684 1.00 94.88 228 THR A C 1
ATOM 1719 O O . THR A 1 228 ? -19.356 -12.672 10.572 1.00 94.88 228 THR A O 1
ATOM 1722 N N . ASP A 1 229 ? -19.208 -11.126 12.183 1.00 93.50 229 ASP A N 1
ATOM 1723 C CA . ASP A 1 229 ? -18.313 -10.245 11.424 1.00 93.50 229 ASP A CA 1
ATOM 1724 C C . ASP A 1 229 ? -16.897 -10.817 11.353 1.00 93.50 229 ASP A C 1
ATOM 1726 O O . ASP A 1 229 ? -16.280 -10.808 10.286 1.00 93.50 229 ASP A O 1
ATOM 1730 N N . PHE A 1 230 ? -16.418 -11.421 12.444 1.00 92.94 230 PHE A N 1
ATOM 1731 C CA . PHE A 1 230 ? -15.148 -12.145 12.444 1.00 92.94 230 PHE A CA 1
ATOM 1732 C C . PHE A 1 230 ? -15.172 -13.339 11.477 1.00 92.94 230 PHE A C 1
ATOM 1734 O O . PHE A 1 230 ? -14.237 -13.529 10.698 1.00 92.94 230 PHE A O 1
ATOM 1741 N N . LEU A 1 231 ? -16.262 -14.116 11.465 1.00 94.69 231 LEU A N 1
ATOM 1742 C CA . LEU A 1 231 ? -16.425 -15.235 10.539 1.00 94.69 231 LEU A CA 1
ATOM 1743 C C . LEU A 1 231 ? -16.494 -14.758 9.084 1.00 94.69 231 LEU A C 1
ATOM 1745 O O . LEU A 1 231 ? -15.828 -15.345 8.237 1.00 94.69 231 LEU A O 1
ATOM 1749 N N . LYS A 1 232 ? -17.235 -13.680 8.784 1.00 95.56 232 LYS A N 1
ATOM 1750 C CA . LYS A 1 232 ? -17.238 -13.067 7.444 1.00 95.56 232 LYS A CA 1
ATOM 1751 C C . LYS A 1 232 ? -15.824 -12.684 7.009 1.00 95.56 232 LYS A C 1
ATOM 1753 O O . LYS A 1 232 ? -15.437 -13.012 5.891 1.00 95.56 232 LYS A O 1
ATOM 1758 N N . ALA A 1 233 ? -15.049 -12.052 7.892 1.00 93.69 233 ALA A N 1
ATOM 1759 C CA . ALA A 1 233 ? -13.663 -11.686 7.614 1.00 93.69 233 ALA A CA 1
ATOM 1760 C C . ALA A 1 233 ? -12.787 -12.912 7.300 1.00 93.69 233 ALA A C 1
ATOM 1762 O O . ALA A 1 233 ? -12.044 -12.906 6.328 1.00 93.69 233 ALA A O 1
ATOM 1763 N N . ARG A 1 234 ? -12.911 -14.009 8.053 1.00 93.12 234 ARG A N 1
ATOM 1764 C CA . ARG A 1 234 ? -12.152 -15.241 7.766 1.00 93.12 234 ARG A CA 1
ATOM 1765 C C . ARG A 1 234 ? -12.616 -15.965 6.503 1.00 93.12 234 ARG A C 1
ATOM 1767 O O . ARG A 1 234 ? -11.793 -16.506 5.771 1.00 93.12 234 ARG A O 1
ATOM 1774 N N . LEU A 1 235 ? -13.918 -15.970 6.226 1.00 95.38 235 LEU A N 1
ATOM 1775 C CA . LEU A 1 235 ? -14.458 -16.585 5.015 1.00 95.38 235 LEU A CA 1
ATOM 1776 C C . LEU A 1 235 ? -14.085 -15.796 3.760 1.00 95.38 235 LEU A C 1
ATOM 1778 O O . LEU A 1 235 ? -13.821 -16.423 2.736 1.00 95.38 235 LEU A O 1
ATOM 1782 N N . ILE A 1 236 ? -14.026 -14.458 3.824 1.00 95.62 236 ILE A N 1
ATOM 1783 C CA . ILE A 1 236 ? -13.557 -13.672 2.679 1.00 95.62 236 ILE A CA 1
ATOM 1784 C C . ILE A 1 236 ? -12.073 -13.928 2.416 1.00 95.62 236 ILE A C 1
ATOM 1786 O O . ILE A 1 236 ? -11.720 -14.115 1.257 1.00 95.62 236 ILE A O 1
ATOM 1790 N N . ASP A 1 237 ? -11.246 -14.037 3.466 1.00 93.38 237 ASP A N 1
ATOM 1791 C CA . ASP A 1 237 ? -9.823 -14.381 3.340 1.00 93.38 237 ASP A CA 1
ATOM 1792 C C . ASP A 1 237 ? -9.655 -15.721 2.611 1.00 93.38 237 ASP A C 1
ATOM 1794 O O . ASP A 1 237 ? -8.916 -15.820 1.633 1.00 93.38 237 ASP A O 1
ATOM 1798 N N . LEU A 1 238 ? -10.417 -16.741 3.023 1.00 94.56 238 LEU A N 1
ATOM 1799 C CA . LEU A 1 238 ? -10.419 -18.049 2.366 1.00 94.56 238 LEU A CA 1
ATOM 1800 C C . LEU A 1 238 ? -10.902 -17.965 0.909 1.00 94.56 238 LEU A C 1
ATOM 1802 O O . LEU A 1 238 ? -10.324 -18.605 0.034 1.00 94.56 238 LEU A O 1
ATOM 1806 N N . PHE A 1 239 ? -11.958 -17.191 0.650 1.00 94.69 239 PHE A N 1
ATOM 1807 C CA . PHE A 1 239 ? -12.566 -17.065 -0.674 1.00 94.69 239 PHE A CA 1
ATOM 1808 C C . PHE A 1 239 ? -11.634 -16.399 -1.692 1.00 94.69 239 PHE A C 1
ATOM 1810 O O . PHE A 1 239 ? -11.560 -16.852 -2.833 1.00 94.69 239 PHE A O 1
ATOM 1817 N N . ILE A 1 240 ? -10.918 -15.345 -1.289 1.00 92.69 240 ILE A N 1
ATOM 1818 C CA . ILE A 1 240 ? -9.992 -14.620 -2.173 1.00 92.69 240 ILE A CA 1
ATOM 1819 C C . ILE A 1 240 ? -8.565 -15.178 -2.133 1.00 92.69 240 ILE A C 1
ATOM 1821 O O . ILE A 1 240 ? -7.717 -14.715 -2.893 1.00 92.69 240 ILE A O 1
ATOM 1825 N N . GLY A 1 241 ? -8.300 -16.160 -1.266 1.00 91.56 241 GLY A N 1
ATOM 1826 C CA . GLY A 1 241 ? -6.963 -16.707 -1.058 1.00 91.56 241 GLY A CA 1
ATOM 1827 C C . GLY A 1 241 ? -6.001 -15.690 -0.440 1.00 91.56 241 GLY A C 1
ATOM 1828 O O . GLY A 1 241 ? -4.851 -15.613 -0.861 1.00 91.56 241 GLY A O 1
ATOM 1829 N N . ASP A 1 242 ? -6.466 -14.896 0.527 1.00 89.38 242 ASP A N 1
ATOM 1830 C CA . ASP A 1 242 ? -5.607 -13.981 1.280 1.00 89.38 242 ASP A CA 1
ATOM 1831 C C . ASP A 1 242 ? -4.758 -14.772 2.282 1.00 89.38 242 ASP A C 1
ATOM 1833 O O . ASP A 1 242 ? -5.247 -15.261 3.303 1.00 89.38 242 ASP A O 1
ATOM 1837 N N . TRP A 1 243 ? -3.482 -14.946 1.946 1.00 83.06 243 TRP A N 1
ATOM 1838 C CA . TRP A 1 243 ? -2.505 -15.677 2.759 1.00 83.06 243 TRP A CA 1
ATOM 1839 C C . TRP A 1 243 ? -1.505 -14.743 3.448 1.00 83.06 243 TRP A C 1
ATOM 1841 O O . TRP A 1 243 ? -0.581 -15.222 4.101 1.00 83.06 243 TRP A O 1
ATOM 1851 N N . ASP A 1 244 ? -1.676 -13.428 3.293 1.00 81.44 244 ASP A N 1
ATOM 1852 C CA . ASP A 1 244 ? -0.744 -12.398 3.767 1.00 81.44 244 ASP A CA 1
ATOM 1853 C C . ASP A 1 244 ? -1.456 -11.384 4.674 1.00 81.44 244 ASP A C 1
ATOM 1855 O O . ASP A 1 244 ? -1.089 -10.211 4.771 1.00 81.44 244 ASP A O 1
ATOM 1859 N N . ARG A 1 245 ? -2.508 -11.836 5.367 1.00 84.19 245 ARG A N 1
ATOM 1860 C CA . ARG A 1 245 ? -3.165 -11.030 6.388 1.00 84.19 245 ARG A CA 1
ATOM 1861 C C . ARG A 1 245 ? -2.212 -10.801 7.556 1.00 84.19 245 ARG A C 1
ATOM 1863 O O . ARG A 1 245 ? -1.974 -11.691 8.374 1.00 84.19 245 ARG A O 1
ATOM 1870 N N . HIS A 1 246 ? -1.719 -9.574 7.651 1.00 79.25 246 HIS A N 1
ATOM 1871 C CA . HIS A 1 246 ? -0.857 -9.151 8.739 1.00 79.25 246 HIS A CA 1
ATOM 1872 C C . HIS A 1 246 ? -1.615 -8.924 10.056 1.00 79.25 246 HIS A C 1
ATOM 1874 O O . HIS A 1 246 ? -2.838 -8.802 10.124 1.00 79.25 246 HIS A O 1
ATOM 1880 N N . ILE A 1 247 ? -0.820 -8.946 11.120 1.00 74.62 247 ILE A N 1
ATOM 1881 C CA . ILE A 1 247 ? -1.192 -8.886 12.538 1.00 74.62 247 ILE A CA 1
ATOM 1882 C C . ILE A 1 247 ? -1.364 -7.457 13.071 1.00 74.62 247 ILE A C 1
ATOM 1884 O O . ILE A 1 247 ? -1.719 -7.311 14.244 1.00 74.62 247 ILE A O 1
ATOM 1888 N N . ASP A 1 248 ? -1.032 -6.442 12.269 1.00 65.69 248 ASP A N 1
ATOM 1889 C CA . ASP A 1 248 ? -0.975 -5.032 12.664 1.00 65.69 248 ASP A CA 1
ATOM 1890 C C . ASP A 1 248 ? -2.351 -4.397 12.908 1.00 65.69 248 ASP A C 1
ATOM 1892 O O . ASP A 1 248 ? -3.377 -4.925 12.422 1.00 65.69 248 ASP A O 1
#

Radius of gyration: 25.56 Å; Cα contacts (8 Å, |Δi|>4): 341; chains: 1; bounding box: 99×67×56 Å

Secondary structure (DSSP, 8-state):
-------------------------------------EEEEES-GGG---HHHHHHH--TTHHHHTSEEEEEE--TTTGGG-EEEEEEE--TT--EEEEEETTS-EEEEEESSPPP-GGGS-GGGTTSHHHHHHHHGGGGS-TTHHHHHHHHHHHTT------EEEEB--SGGGTT-GGGBT--EEEEEE----SSTTTSGGG-S----HHHHHHHHHH-TT----HHHHHHHHHHHHHHT-------

Nearest PDB structures (foldseek):
  3h3h-assembly1_A  TM=7.077E-01  e=2.754E+00  Burkholderia thailandensis E264
  4bi1-assembly1_A  TM=4.697E-01  e=1.154E+00  Homo sapiens
  3h3h-assembly1_B  TM=6.006E-01  e=5.213E+00  Burkholderia thailandensis E264
  5igw-assembly1_A  TM=4.154E-01  e=1.373E+00  Escherichia coli
  9hcj-assembly1_D0  TM=4.029E-01  e=9.869E+00  Dictyostelium discoideum

Mean predicted aligned error: 10.31 Å

Sequence (248 aa):
MHRFLIVLACLTLTSAPAAAQSGSILQDSSRAAVRSKTATVVAGAEYEASWLKQLFLGAHWRNLWTTPVQAEVLDLRTFAGGLVPTERGGGSQSKSLRFKGADGKEYKLRSLDKSANLTLLPKDLQESVAADVLQDQVCTSNPLSVLVAAPLVRAAGILSAQPQVVVIADSAGLGAFPEFWNMPATLEQNPTAEKDDNNSFGGADKISSSYKFFDKLDEDNDNRVQTTDFLKARLIDLFIGDWDRHID

pLDDT: mean 83.11, std 19.84, range [28.2, 96.81]

Solvent-accessible surface area (backbone atoms only — not comparable to full-atom values): 14748 Å² total; per-residue (Å²): 137,88,81,83,83,82,84,80,82,81,78,78,84,76,82,72,82,79,79,76,82,76,77,90,76,84,79,82,84,72,80,72,81,69,81,70,51,68,44,80,43,50,53,33,63,84,49,64,69,54,71,68,52,27,72,78,71,49,64,70,34,23,67,66,24,47,41,74,41,81,20,38,47,51,50,46,71,62,48,57,68,20,40,43,70,75,45,83,50,61,67,73,38,34,53,26,38,33,28,42,26,66,69,68,37,41,32,34,36,33,42,43,48,56,47,48,56,49,83,82,40,60,78,90,37,49,86,34,72,64,32,54,54,50,39,53,56,50,34,68,47,66,70,57,49,68,66,62,45,42,60,54,43,49,72,69,70,48,92,69,68,64,69,40,56,26,28,29,80,61,47,76,70,36,63,96,46,54,85,53,42,72,36,50,23,36,38,26,60,41,85,46,45,44,99,49,54,91,51,9,49,94,59,28,86,67,72,72,31,52,59,60,50,50,51,47,49,73,75,34,88,85,56,79,74,66,60,69,61,54,47,47,53,54,50,48,30,64,72,74,63,60,84,79,80,74,56,104